Protein AF-A0A183JFY8-F1 (afdb_monomer_lite)

Structure (mmCIF, N/CA/C/O backbone):
data_AF-A0A183JFY8-F1
#
_entry.id   AF-A0A183JFY8-F1
#
loop_
_atom_site.group_PDB
_atom_site.id
_atom_site.type_symbol
_atom_site.label_atom_id
_atom_site.label_alt_id
_atom_site.label_comp_id
_atom_site.label_asym_id
_atom_site.label_entity_id
_atom_site.label_seq_id
_atom_site.pdbx_PDB_ins_code
_atom_site.Cartn_x
_atom_site.Cartn_y
_atom_site.Cartn_z
_atom_site.occupancy
_atom_site.B_iso_or_equiv
_atom_site.auth_seq_id
_atom_site.auth_comp_id
_atom_site.auth_asym_id
_atom_site.auth_atom_id
_atom_site.pdbx_PDB_model_num
ATOM 1 N N . MET A 1 1 ? -8.806 -19.732 4.660 1.00 35.78 1 MET A N 1
ATOM 2 C CA . MET A 1 1 ? -8.902 -21.008 3.930 1.00 35.78 1 MET A CA 1
ATOM 3 C C . MET A 1 1 ? -7.492 -21.579 3.907 1.00 35.78 1 MET A C 1
ATOM 5 O O . MET A 1 1 ? -6.598 -20.877 3.457 1.00 35.78 1 MET A O 1
ATOM 9 N N . LEU A 1 2 ? -7.257 -22.736 4.533 1.00 32.59 2 LEU A N 1
ATOM 10 C CA . LEU A 1 2 ? -5.922 -23.342 4.644 1.00 32.59 2 LEU A CA 1
ATOM 11 C C . LEU A 1 2 ? -5.437 -23.750 3.248 1.00 32.59 2 LEU A C 1
ATOM 13 O O . LEU A 1 2 ? -6.095 -24.547 2.581 1.00 32.59 2 LEU A O 1
ATOM 17 N N . LYS A 1 3 ? -4.318 -23.184 2.789 1.00 40.31 3 LYS A N 1
ATOM 18 C CA . LYS A 1 3 ? -3.703 -23.564 1.516 1.00 40.31 3 LYS A CA 1
ATOM 19 C C . LYS A 1 3 ? -2.973 -24.890 1.733 1.00 40.31 3 LYS A C 1
ATOM 21 O O . LYS A 1 3 ? -2.023 -24.955 2.506 1.00 40.31 3 LYS A O 1
ATOM 26 N N . ILE A 1 4 ? -3.463 -25.954 1.106 1.00 43.25 4 ILE A N 1
ATOM 27 C CA . ILE A 1 4 ? -2.841 -27.278 1.167 1.00 43.25 4 ILE A CA 1
ATOM 28 C C . ILE A 1 4 ? -1.669 -27.255 0.187 1.00 43.25 4 ILE A C 1
ATOM 30 O O . ILE A 1 4 ? -1.886 -27.137 -1.019 1.00 43.25 4 ILE A O 1
ATOM 34 N N . VAL A 1 5 ? -0.441 -27.334 0.695 1.00 48.41 5 VAL A N 1
ATOM 35 C CA . VAL A 1 5 ? 0.750 -27.509 -0.140 1.00 48.41 5 VAL A CA 1
ATOM 36 C C . VAL A 1 5 ? 1.090 -28.993 -0.116 1.00 48.41 5 VAL A C 1
ATOM 38 O O . VAL A 1 5 ? 1.305 -29.581 0.941 1.00 48.41 5 VAL A O 1
ATOM 41 N N . THR A 1 6 ? 1.052 -29.634 -1.281 1.00 45.72 6 THR A N 1
ATOM 42 C CA . THR A 1 6 ? 1.484 -31.025 -1.434 1.00 45.72 6 THR A CA 1
ATOM 43 C C . THR A 1 6 ? 2.940 -31.038 -1.865 1.00 45.72 6 THR A C 1
ATOM 45 O O . THR A 1 6 ? 3.227 -30.787 -3.036 1.00 45.72 6 THR A O 1
ATOM 48 N N . THR A 1 7 ? 3.834 -31.342 -0.930 1.00 50.88 7 THR A N 1
ATOM 49 C CA . THR A 1 7 ? 5.261 -31.539 -1.201 1.00 50.88 7 THR A CA 1
ATOM 50 C C . THR A 1 7 ? 5.539 -33.043 -1.282 1.00 50.88 7 THR A C 1
ATOM 52 O O . THR A 1 7 ? 5.002 -33.829 -0.494 1.00 50.88 7 THR A O 1
ATOM 55 N N . TYR A 1 8 ? 6.331 -33.461 -2.270 1.00 53.50 8 TYR A N 1
ATOM 56 C CA . TYR A 1 8 ? 6.763 -34.850 -2.432 1.00 53.50 8 TYR A CA 1
ATOM 57 C C . TYR A 1 8 ? 8.226 -34.955 -2.014 1.00 53.50 8 TYR A C 1
ATOM 59 O O . TYR A 1 8 ? 9.095 -34.423 -2.700 1.00 53.50 8 TYR A O 1
ATOM 67 N N . GLU A 1 9 ? 8.495 -35.643 -0.907 1.00 54.59 9 GLU A N 1
ATOM 68 C CA . GLU A 1 9 ? 9.865 -35.928 -0.472 1.00 54.59 9 GLU A CA 1
ATOM 69 C C . GLU A 1 9 ? 10.283 -37.339 -0.919 1.00 54.59 9 GLU A C 1
ATOM 71 O O . GLU A 1 9 ? 9.489 -38.285 -0.787 1.00 54.59 9 GLU A O 1
ATOM 76 N N . PRO A 1 10 ? 11.503 -37.509 -1.466 1.00 50.75 10 PRO A N 1
ATOM 77 C CA . PRO A 1 10 ? 12.037 -38.825 -1.784 1.00 50.75 10 PRO A CA 1
ATOM 78 C C . PRO A 1 10 ? 12.464 -39.535 -0.493 1.00 50.75 10 PRO A C 1
ATOM 80 O O . PRO A 1 10 ? 13.312 -39.039 0.245 1.00 50.75 10 PRO A O 1
ATOM 83 N N . VAL A 1 11 ? 11.897 -40.711 -0.220 1.00 57.34 11 VAL A N 1
ATOM 84 C CA . VAL A 1 11 ? 12.378 -41.585 0.858 1.00 57.34 11 VAL A CA 1
ATOM 85 C C . VAL A 1 11 ? 13.379 -42.564 0.254 1.00 57.34 11 VAL A C 1
ATOM 87 O O . VAL A 1 11 ? 13.007 -43.400 -0.572 1.00 57.34 11 VAL A O 1
ATOM 90 N N . GLU A 1 12 ? 14.649 -42.465 0.652 1.00 51.34 12 GLU A N 1
ATOM 91 C CA . GLU A 1 12 ? 15.654 -43.472 0.307 1.00 51.34 12 GLU A CA 1
ATOM 92 C C . GLU A 1 12 ? 15.326 -44.785 1.027 1.00 51.34 12 GLU A C 1
ATOM 94 O O . GLU A 1 12 ? 15.362 -44.885 2.253 1.00 51.34 12 GLU A O 1
ATOM 99 N N . SER A 1 13 ? 14.970 -45.813 0.259 1.00 53.22 13 SER A N 1
ATOM 100 C CA . SER A 1 13 ? 14.828 -47.173 0.772 1.00 53.22 13 SER A CA 1
ATOM 101 C C . SER A 1 13 ? 16.207 -47.813 0.945 1.00 53.22 13 SER A C 1
ATOM 103 O O . SER A 1 13 ? 17.003 -47.813 0.003 1.00 53.22 13 SER A O 1
ATOM 105 N N . LEU A 1 14 ? 16.460 -48.409 2.114 1.00 50.53 14 LEU A N 1
ATOM 106 C CA . LEU A 1 14 ? 17.652 -49.222 2.380 1.00 50.53 14 LEU A CA 1
ATOM 107 C C . LEU A 1 14 ? 17.809 -50.339 1.323 1.00 50.53 14 LEU A C 1
ATOM 109 O O . LEU A 1 14 ? 16.803 -50.912 0.891 1.00 50.53 14 LEU A O 1
ATOM 113 N N . PRO A 1 15 ? 19.046 -50.670 0.905 1.00 49.59 15 PRO A N 1
ATOM 114 C CA . PRO A 1 15 ? 19.294 -51.665 -0.132 1.00 49.59 15 PRO A CA 1
ATOM 115 C C . PRO A 1 15 ? 18.812 -53.056 0.304 1.00 49.59 15 PRO A C 1
ATOM 117 O O . PRO A 1 15 ? 19.096 -53.517 1.409 1.00 49.59 15 PRO A O 1
ATOM 120 N N . ASN A 1 16 ? 18.081 -53.731 -0.584 1.00 51.91 16 ASN A N 1
ATOM 121 C CA . ASN A 1 16 ? 17.603 -55.093 -0.369 1.00 51.91 16 ASN A CA 1
ATOM 122 C C . ASN A 1 16 ? 18.793 -56.078 -0.395 1.00 51.91 16 ASN A C 1
ATOM 124 O O . ASN A 1 16 ? 19.681 -55.942 -1.235 1.00 51.91 16 ASN A O 1
ATOM 128 N N . SER A 1 17 ? 18.807 -57.086 0.485 1.00 55.22 17 SER A N 1
ATOM 129 C CA . SER A 1 17 ? 19.944 -58.005 0.737 1.00 55.22 17 SER A CA 1
ATOM 130 C C . SER A 1 17 ? 20.345 -58.921 -0.442 1.00 55.22 17 SER A C 1
ATOM 132 O O . SER A 1 17 ? 21.192 -59.796 -0.278 1.00 55.22 17 SER A O 1
ATOM 134 N N . ASN A 1 18 ? 19.785 -58.723 -1.637 1.00 55.75 18 ASN A N 1
ATOM 135 C CA . ASN A 1 18 ? 20.024 -59.540 -2.825 1.00 55.75 18 ASN A CA 1
ATOM 136 C C . ASN A 1 18 ? 20.479 -58.675 -4.009 1.00 55.75 18 ASN A C 1
ATOM 138 O O . ASN A 1 18 ? 19.716 -58.530 -4.955 1.00 55.75 18 ASN A O 1
ATOM 142 N N . GLY A 1 19 ? 21.683 -58.091 -3.945 1.00 52.94 19 GLY A N 1
ATOM 143 C CA . GLY A 1 19 ? 22.561 -57.736 -5.084 1.00 52.94 19 GLY A CA 1
ATOM 144 C C . GLY A 1 19 ? 22.035 -56.937 -6.296 1.00 52.94 19 GLY A C 1
ATOM 145 O O . GLY A 1 19 ? 22.829 -56.633 -7.178 1.00 52.94 19 GLY A O 1
ATOM 146 N N . ASN A 1 20 ? 20.755 -56.574 -6.367 1.00 51.41 20 ASN A N 1
ATOM 147 C CA . ASN A 1 20 ? 20.130 -55.844 -7.463 1.00 51.41 20 ASN A CA 1
ATOM 148 C C . ASN A 1 20 ? 19.813 -54.426 -6.989 1.00 51.41 20 ASN A C 1
ATOM 150 O O . ASN A 1 20 ? 18.889 -54.188 -6.210 1.00 51.41 20 ASN A O 1
ATOM 154 N N . SER A 1 21 ? 20.599 -53.475 -7.479 1.00 51.31 21 SER A N 1
ATOM 155 C CA . SER A 1 21 ? 20.509 -52.041 -7.214 1.00 51.31 21 SER A CA 1
ATOM 156 C C . SER A 1 21 ? 19.394 -51.376 -8.032 1.00 51.31 21 SER A C 1
ATOM 158 O O . SER A 1 21 ? 19.624 -50.462 -8.818 1.00 51.31 21 SER A O 1
ATOM 160 N N . SER A 1 22 ? 18.152 -51.826 -7.846 1.00 50.84 22 SER A N 1
ATOM 161 C CA . SER A 1 22 ? 16.962 -51.126 -8.344 1.00 50.84 22 SER A CA 1
ATOM 162 C C . SER A 1 22 ? 16.429 -50.203 -7.245 1.00 50.84 22 SER A C 1
ATOM 164 O O . SER A 1 22 ? 15.512 -50.564 -6.508 1.00 50.84 22 SER A O 1
ATOM 166 N N . SER A 1 23 ? 17.034 -49.023 -7.087 1.00 51.00 23 SER A N 1
ATOM 167 C CA . SER A 1 23 ? 16.577 -47.992 -6.147 1.00 51.00 23 SER A CA 1
ATOM 168 C C . SER A 1 23 ? 15.210 -47.452 -6.582 1.00 51.00 23 SER A C 1
ATOM 170 O O . SER A 1 23 ? 15.095 -46.528 -7.385 1.00 51.00 23 SER A O 1
ATOM 172 N N . THR A 1 24 ? 14.138 -48.054 -6.068 1.00 51.44 24 THR A N 1
ATOM 173 C CA . THR A 1 24 ? 12.777 -47.571 -6.317 1.00 51.44 24 THR A CA 1
ATOM 174 C C . THR A 1 24 ? 12.536 -46.358 -5.423 1.00 51.44 24 THR A C 1
ATOM 176 O O . THR A 1 24 ? 12.226 -46.502 -4.242 1.00 51.44 24 THR A O 1
ATOM 179 N N . ILE A 1 25 ? 12.720 -45.154 -5.975 1.00 58.19 25 ILE A N 1
ATOM 180 C CA . ILE A 1 25 ? 12.448 -43.895 -5.271 1.00 58.19 25 ILE A CA 1
ATOM 181 C C . ILE A 1 25 ? 10.954 -43.860 -4.939 1.00 58.19 25 ILE A C 1
ATOM 183 O O . ILE A 1 25 ? 10.108 -43.687 -5.816 1.00 58.19 25 ILE A O 1
ATOM 187 N N . THR A 1 26 ? 10.621 -44.059 -3.665 1.00 54.72 26 THR A N 1
ATOM 188 C CA . THR A 1 26 ? 9.239 -43.994 -3.189 1.00 54.72 26 THR A CA 1
ATOM 189 C C . THR A 1 26 ? 8.974 -42.575 -2.700 1.00 54.72 26 THR A C 1
ATOM 191 O O . THR A 1 26 ? 9.537 -42.137 -1.697 1.00 54.72 26 THR A O 1
ATOM 194 N N . TYR A 1 27 ? 8.133 -41.834 -3.421 1.00 58.19 27 TYR A N 1
ATOM 195 C CA . TYR A 1 27 ? 7.728 -40.485 -3.029 1.00 58.19 27 TYR A CA 1
ATOM 196 C C . TYR A 1 27 ? 6.650 -40.560 -1.948 1.00 58.19 27 TYR A C 1
ATOM 198 O O . TYR A 1 27 ? 5.563 -41.096 -2.178 1.00 58.19 27 TYR A O 1
ATOM 206 N N . LYS A 1 28 ? 6.923 -40.003 -0.765 1.00 58.16 28 LYS A N 1
ATOM 207 C CA . LYS A 1 28 ? 5.920 -39.888 0.298 1.00 58.16 28 LYS A CA 1
ATOM 208 C C . LYS A 1 28 ? 5.199 -38.550 0.155 1.00 58.16 28 LYS A C 1
ATOM 210 O O . LYS A 1 28 ? 5.825 -37.494 0.150 1.00 58.16 28 LYS A O 1
ATOM 215 N N . ARG A 1 29 ? 3.867 -38.593 0.045 1.00 48.38 29 ARG A N 1
ATOM 216 C CA . ARG A 1 29 ? 3.021 -37.392 0.078 1.00 48.38 29 ARG A CA 1
ATOM 217 C C . ARG A 1 29 ? 2.993 -36.860 1.509 1.00 48.38 29 ARG A C 1
ATOM 219 O O . ARG A 1 29 ? 2.338 -37.455 2.365 1.00 48.38 29 ARG A O 1
ATOM 226 N N . VAL A 1 30 ? 3.676 -35.749 1.758 1.00 61.50 30 VAL A N 1
ATOM 227 C CA . VAL A 1 30 ? 3.575 -35.020 3.025 1.00 61.50 30 VAL A CA 1
ATOM 228 C C . VAL A 1 30 ? 2.575 -33.886 2.822 1.00 61.50 30 VAL A C 1
ATOM 230 O O . VAL A 1 30 ? 2.699 -33.074 1.905 1.00 61.50 30 VAL A O 1
ATOM 233 N N . ILE A 1 31 ? 1.513 -33.888 3.629 1.00 53.56 31 ILE A N 1
ATOM 234 C CA . ILE A 1 31 ? 0.528 -32.807 3.654 1.00 53.56 31 ILE A CA 1
ATOM 235 C C . ILE A 1 31 ? 1.028 -31.811 4.693 1.00 53.56 31 ILE A C 1
ATOM 237 O O . ILE A 1 31 ? 0.786 -31.986 5.885 1.00 53.56 31 ILE A O 1
ATOM 241 N N . GLU A 1 32 ? 1.755 -30.790 4.249 1.00 52.34 32 GLU A N 1
ATOM 242 C CA . GLU A 1 32 ? 2.103 -29.670 5.115 1.00 52.34 32 GLU A CA 1
ATOM 243 C C . GLU A 1 32 ? 0.957 -28.659 5.133 1.00 52.34 32 GLU A C 1
ATOM 245 O O . GLU A 1 32 ? 0.497 -28.148 4.105 1.00 52.34 32 GLU A O 1
ATOM 250 N N . HIS A 1 33 ? 0.487 -28.359 6.339 1.00 49.44 33 HIS A N 1
ATOM 251 C CA . HIS A 1 33 ? -0.390 -27.227 6.572 1.00 49.44 33 HIS A CA 1
ATOM 252 C C . HIS A 1 33 ? 0.485 -25.991 6.736 1.00 49.44 33 HIS A C 1
ATOM 254 O O . HIS A 1 33 ? 0.984 -25.715 7.824 1.00 49.44 33 HIS A O 1
ATOM 260 N N . ALA A 1 34 ? 0.664 -25.233 5.653 1.00 51.66 34 ALA A N 1
ATOM 261 C CA . ALA A 1 34 ? 1.233 -23.900 5.764 1.00 51.66 34 ALA A CA 1
ATOM 262 C C . ALA A 1 34 ? 0.308 -23.077 6.675 1.00 51.66 34 ALA A C 1
ATOM 264 O O . ALA A 1 34 ? -0.832 -22.774 6.307 1.00 51.66 34 ALA A O 1
ATOM 265 N N . ALA A 1 35 ? 0.779 -22.757 7.882 1.00 55.53 35 ALA A N 1
ATOM 266 C CA . ALA A 1 35 ? 0.088 -21.906 8.842 1.00 55.53 35 ALA A CA 1
ATOM 267 C C . ALA A 1 35 ? 0.085 -20.457 8.328 1.00 55.53 35 ALA A C 1
ATOM 269 O O . ALA A 1 35 ? 0.796 -19.591 8.824 1.00 55.53 35 ALA A O 1
ATOM 270 N N . GLN A 1 36 ? -0.675 -20.200 7.264 1.00 56.69 36 GLN A N 1
ATOM 271 C CA . GLN A 1 36 ? -0.878 -18.858 6.741 1.00 56.69 36 GLN A CA 1
ATOM 272 C C . GLN A 1 36 ? -1.978 -18.156 7.531 1.00 56.69 36 GLN A C 1
ATOM 274 O O . GLN A 1 36 ? -3.081 -18.683 7.708 1.00 56.69 36 GLN A O 1
ATOM 279 N N . THR A 1 37 ? -1.687 -16.932 7.965 1.00 64.81 37 THR A N 1
ATOM 280 C CA . THR A 1 37 ? -2.652 -16.064 8.638 1.00 64.81 37 THR A CA 1
ATOM 281 C C . THR A 1 37 ? -3.772 -15.689 7.668 1.00 64.81 37 THR A C 1
ATOM 283 O O . THR A 1 37 ? -3.570 -14.957 6.702 1.00 64.81 37 THR A O 1
ATOM 286 N N . ASN A 1 38 ? -4.981 -16.196 7.916 1.00 73.06 38 ASN A N 1
ATOM 287 C CA . ASN A 1 38 ? -6.159 -15.882 7.109 1.00 73.06 38 ASN A CA 1
ATOM 288 C C . ASN A 1 38 ? -6.757 -14.527 7.521 1.00 73.06 38 ASN A C 1
ATOM 290 O O . ASN A 1 38 ? -7.692 -14.481 8.321 1.00 73.06 38 ASN A O 1
ATOM 294 N N . ILE A 1 39 ? -6.230 -13.440 6.956 1.00 72.31 39 ILE A N 1
ATOM 295 C CA . ILE A 1 39 ? -6.630 -12.061 7.282 1.00 72.31 39 ILE A CA 1
ATOM 296 C C . ILE A 1 39 ? -8.113 -11.812 6.975 1.00 72.31 39 ILE A C 1
ATOM 298 O O . ILE A 1 39 ? -8.825 -11.274 7.817 1.00 72.31 39 ILE A O 1
ATOM 302 N N . LEU A 1 40 ? -8.620 -12.271 5.823 1.00 74.62 40 LEU A N 1
ATOM 303 C CA . LEU A 1 40 ? -10.033 -12.097 5.459 1.00 74.62 40 LEU A CA 1
ATOM 304 C C . LEU A 1 40 ? -10.967 -12.868 6.406 1.00 74.62 40 LEU A C 1
ATOM 306 O O . LEU A 1 40 ? -12.026 -12.376 6.794 1.00 74.62 40 LEU A O 1
ATOM 310 N N . GLY A 1 41 ? -10.558 -14.071 6.820 1.00 79.12 41 GLY A N 1
ATOM 311 C CA . GLY A 1 41 ? -11.273 -14.841 7.839 1.00 79.12 41 GLY A CA 1
ATOM 312 C C . GLY A 1 41 ? -11.304 -14.128 9.188 1.00 79.12 41 GLY A C 1
ATOM 313 O O . GLY A 1 41 ? -12.358 -14.042 9.801 1.00 79.12 41 GLY A O 1
ATOM 314 N N . LEU A 1 42 ? -10.169 -13.577 9.620 1.00 82.38 42 LEU A N 1
ATOM 315 C CA . LEU A 1 42 ? -10.075 -12.813 10.863 1.00 82.38 42 LEU A CA 1
ATOM 316 C C . LEU A 1 42 ? -10.941 -11.545 10.819 1.00 82.38 42 LEU A C 1
ATOM 318 O O . LEU A 1 42 ? -11.626 -11.227 11.786 1.00 82.38 42 LEU A O 1
ATOM 322 N N . PHE A 1 43 ? -10.949 -10.848 9.683 1.00 81.38 43 PHE A N 1
ATOM 323 C CA . PHE A 1 43 ? -11.778 -9.666 9.471 1.00 81.38 43 PHE A CA 1
ATOM 324 C C . PHE A 1 43 ? -13.271 -10.005 9.518 1.00 81.38 43 PHE A C 1
ATOM 326 O O . PHE A 1 43 ? -14.026 -9.381 10.256 1.00 81.38 43 PHE A O 1
ATOM 333 N N . THR A 1 44 ? -13.703 -11.019 8.763 1.00 82.56 44 THR A N 1
ATOM 334 C CA . THR A 1 44 ? -15.120 -11.414 8.706 1.00 82.56 44 THR A CA 1
ATOM 335 C C . THR A 1 44 ? -15.639 -11.886 10.061 1.00 82.56 44 THR A C 1
ATOM 337 O O . THR A 1 44 ? -16.731 -11.486 10.462 1.00 82.56 44 THR A O 1
ATOM 340 N N . THR A 1 45 ? -14.861 -12.671 10.812 1.00 87.25 45 THR A N 1
ATOM 341 C CA . THR A 1 45 ? -15.254 -13.084 12.166 1.00 87.25 45 THR A CA 1
ATOM 342 C C . THR A 1 45 ? -15.266 -11.908 13.139 1.00 87.25 45 THR A C 1
ATOM 344 O O . THR A 1 45 ? -16.224 -11.773 13.898 1.00 87.25 45 THR A O 1
ATOM 347 N N . SER A 1 46 ? -14.268 -11.020 13.084 1.00 87.00 46 SER A N 1
ATOM 348 C CA . SER A 1 46 ? -14.223 -9.800 13.899 1.00 87.00 46 SER A CA 1
ATOM 349 C C . SER A 1 46 ? -15.427 -8.889 13.634 1.00 87.00 46 SER A C 1
ATOM 351 O O . SER A 1 46 ? -16.052 -8.417 14.582 1.00 87.00 46 SER A O 1
ATOM 353 N N . LEU A 1 47 ? -15.824 -8.721 12.370 1.00 87.19 47 LEU A N 1
ATOM 354 C CA . LEU A 1 47 ? -16.966 -7.899 11.973 1.00 87.19 47 LEU A CA 1
ATOM 355 C C . LEU A 1 47 ? -18.299 -8.486 12.457 1.00 87.19 47 LEU A C 1
ATOM 357 O O . LEU A 1 47 ? -19.140 -7.754 12.977 1.00 87.19 47 LEU A O 1
ATOM 361 N N . VAL A 1 48 ? -18.484 -9.806 12.354 1.00 90.12 48 VAL A N 1
ATOM 362 C CA . VAL A 1 48 ? -19.678 -10.486 12.889 1.00 90.12 48 VAL A CA 1
ATOM 363 C C . VAL A 1 48 ? -19.750 -10.342 14.409 1.00 90.12 48 VAL A C 1
ATOM 365 O O . VAL A 1 48 ? -20.807 -9.998 14.940 1.00 90.12 48 VAL A O 1
ATOM 368 N N . ILE A 1 49 ? -18.635 -10.554 15.115 1.00 89.50 49 ILE A N 1
ATOM 369 C CA . ILE A 1 49 ? -18.566 -10.381 16.573 1.00 89.50 49 ILE A CA 1
ATOM 370 C C . ILE A 1 49 ? -18.879 -8.928 16.951 1.00 89.50 49 ILE A C 1
ATOM 372 O O . ILE A 1 49 ? -19.690 -8.701 17.848 1.00 89.50 49 ILE A O 1
ATOM 376 N N . GLY A 1 50 ? -18.297 -7.956 16.244 1.00 87.19 50 GLY A N 1
ATOM 377 C CA . GLY A 1 50 ? -18.532 -6.529 16.457 1.00 87.19 50 GLY A CA 1
ATOM 378 C C . GLY A 1 50 ? -19.995 -6.127 16.257 1.00 87.19 50 GLY A C 1
ATOM 379 O O . GLY A 1 50 ? -20.570 -5.465 17.120 1.00 87.19 50 GLY A O 1
ATOM 380 N N . LEU A 1 51 ? -20.639 -6.592 15.180 1.00 88.25 51 LEU A N 1
ATOM 381 C CA . LEU A 1 51 ? -22.062 -6.341 14.914 1.00 88.25 51 LEU A CA 1
ATOM 382 C C . LEU A 1 51 ? -22.971 -6.949 15.990 1.00 88.25 51 LEU A C 1
ATOM 384 O O . LEU A 1 51 ? -23.882 -6.284 16.487 1.00 88.25 51 LEU A O 1
ATOM 388 N N . VAL A 1 52 ? -22.720 -8.201 16.386 1.00 90.25 52 VAL A N 1
ATOM 389 C CA . VAL A 1 52 ? -23.512 -8.875 17.426 1.00 90.25 52 VAL A CA 1
ATOM 390 C C . VAL A 1 52 ? -23.328 -8.183 18.777 1.00 90.25 52 VAL A C 1
ATOM 392 O O . VAL A 1 52 ? -24.323 -7.895 19.449 1.00 90.25 52 VAL A O 1
ATOM 395 N N . ALA A 1 53 ? -22.088 -7.852 19.150 1.00 88.06 53 ALA A N 1
ATOM 396 C CA . ALA A 1 53 ? -21.778 -7.110 20.369 1.00 88.06 53 ALA A CA 1
ATOM 397 C C . ALA A 1 53 ? -22.449 -5.729 20.382 1.00 88.06 53 ALA A C 1
ATOM 399 O O . ALA A 1 53 ? -23.092 -5.362 21.368 1.00 88.06 53 ALA A O 1
ATOM 400 N N . GLY A 1 54 ? -22.390 -5.010 19.258 1.00 84.88 54 GLY A N 1
ATOM 401 C CA . GLY A 1 54 ? -23.033 -3.712 19.070 1.00 84.88 54 GLY A CA 1
ATOM 402 C C . GLY A 1 54 ? -24.563 -3.760 19.140 1.00 84.88 54 GLY A C 1
ATOM 403 O O . GLY A 1 54 ? -25.174 -2.832 19.665 1.00 84.88 54 GLY A O 1
ATOM 404 N N . SER A 1 55 ? -25.195 -4.850 18.691 1.00 86.56 55 SER A N 1
ATOM 405 C CA . SER A 1 55 ? -26.659 -5.007 18.750 1.00 86.56 55 SER A CA 1
ATOM 406 C C . SER A 1 55 ? -27.203 -5.207 20.171 1.00 86.56 55 SER A C 1
ATOM 408 O O . SER A 1 55 ? -28.357 -4.888 20.449 1.00 86.56 55 SER A O 1
ATOM 410 N N . ARG A 1 56 ? -26.381 -5.729 21.094 1.00 89.06 56 ARG A N 1
ATOM 411 C CA . ARG A 1 56 ? -26.755 -6.006 22.493 1.00 89.06 56 ARG A CA 1
ATOM 412 C C . ARG A 1 56 ? -25.812 -5.306 23.474 1.00 89.06 56 ARG A C 1
ATOM 414 O O . ARG A 1 56 ? -25.349 -5.922 24.438 1.00 89.06 56 ARG A O 1
ATOM 421 N N . ARG A 1 57 ? -25.566 -4.009 23.246 1.00 82.19 57 ARG A N 1
ATOM 422 C CA . ARG A 1 57 ? -24.646 -3.172 24.043 1.00 82.19 57 ARG A CA 1
ATOM 423 C C . ARG A 1 57 ? -24.862 -3.285 25.552 1.00 82.19 57 ARG A C 1
ATOM 425 O O . ARG A 1 57 ? -23.885 -3.381 26.279 1.00 82.19 57 ARG A O 1
ATOM 432 N N . GLU A 1 58 ? -26.104 -3.340 26.034 1.00 84.88 58 GLU A N 1
ATOM 433 C CA . GLU A 1 58 ? -26.387 -3.413 27.479 1.00 84.88 58 GLU A CA 1
ATOM 434 C C . GLU A 1 58 ? -25.849 -4.688 28.143 1.00 84.88 58 GLU A C 1
ATOM 436 O O . GLU A 1 58 ? -25.336 -4.633 29.257 1.00 84.88 58 GLU A O 1
ATOM 441 N N . LYS A 1 59 ? -25.921 -5.835 27.453 1.00 87.00 59 LYS A N 1
ATOM 442 C CA . LYS A 1 59 ? -25.453 -7.128 27.983 1.00 87.00 59 LYS A CA 1
ATOM 443 C C . LYS A 1 59 ? -23.983 -7.400 27.670 1.00 87.00 59 LYS A C 1
ATOM 445 O O . LYS A 1 59 ? -23.323 -8.105 28.423 1.00 87.00 59 LYS A O 1
ATOM 450 N N . LEU A 1 60 ? -23.481 -6.865 26.558 1.00 89.62 60 LEU A N 1
ATOM 451 C CA . LEU A 1 60 ? -22.133 -7.134 26.042 1.00 89.62 60 LEU A CA 1
ATOM 452 C C . LEU A 1 60 ? -21.155 -5.971 26.262 1.00 89.62 60 LEU A C 1
ATOM 454 O O . LEU A 1 60 ? -20.026 -6.022 25.785 1.00 89.62 60 LEU A O 1
ATOM 458 N N . ARG A 1 61 ? -21.540 -4.959 27.049 1.00 89.38 61 ARG A N 1
ATOM 459 C CA . ARG A 1 61 ? -20.677 -3.840 27.449 1.00 89.38 61 ARG A CA 1
ATOM 460 C C . ARG A 1 61 ? -19.284 -4.248 27.957 1.00 89.38 61 ARG A C 1
ATOM 462 O O . ARG A 1 61 ? -18.330 -3.624 27.504 1.00 89.38 61 ARG A O 1
ATOM 469 N N . PRO A 1 62 ? -19.112 -5.265 28.831 1.00 90.75 62 PRO A N 1
ATOM 470 C CA . PRO A 1 62 ? -17.771 -5.645 29.285 1.00 90.75 62 PRO A CA 1
ATOM 471 C C . PRO A 1 62 ? -16.891 -6.193 28.153 1.00 90.75 62 PRO A C 1
ATOM 473 O O . PRO A 1 62 ? -15.688 -5.956 28.151 1.00 90.75 62 PRO A O 1
ATOM 476 N N . LEU A 1 63 ? -17.481 -6.881 27.168 1.00 91.00 63 LEU A N 1
ATOM 477 C CA . LEU A 1 63 ? -16.751 -7.383 26.003 1.00 91.00 63 LEU A CA 1
ATOM 478 C C . LEU A 1 63 ? -16.285 -6.229 25.104 1.00 91.00 63 LEU A C 1
ATOM 480 O O . LEU A 1 63 ? -15.147 -6.230 24.647 1.00 91.00 63 LEU A O 1
ATOM 484 N N . ILE A 1 64 ? -17.151 -5.237 24.880 1.00 87.94 64 ILE A N 1
ATOM 485 C CA . ILE A 1 64 ? -16.817 -4.040 24.094 1.00 87.94 64 ILE A CA 1
ATOM 486 C C . ILE A 1 64 ? -15.691 -3.256 24.778 1.00 87.94 64 ILE A C 1
ATOM 488 O O . ILE A 1 64 ? -14.689 -2.960 24.135 1.00 87.94 64 ILE A O 1
ATOM 492 N N . ALA A 1 65 ? -15.807 -3.016 26.088 1.00 89.25 65 ALA A N 1
ATOM 493 C CA . ALA A 1 65 ? -14.788 -2.309 26.864 1.00 89.25 65 ALA A CA 1
ATOM 494 C C . ALA A 1 65 ? -13.422 -3.018 26.819 1.00 89.25 65 ALA A C 1
ATOM 496 O O . ALA A 1 65 ? -12.385 -2.370 26.719 1.00 89.25 65 ALA A O 1
ATOM 497 N N . LEU A 1 66 ? -13.408 -4.355 26.834 1.00 92.56 66 LEU A N 1
ATOM 498 C CA . LEU A 1 66 ? -12.177 -5.129 26.677 1.00 92.56 66 LEU A CA 1
ATOM 499 C C . LEU A 1 66 ? -11.517 -4.861 25.317 1.00 92.56 66 LEU A C 1
ATOM 501 O O . LEU A 1 66 ? -10.312 -4.620 25.263 1.00 92.56 66 LEU A O 1
ATOM 505 N N . PHE A 1 67 ? -12.283 -4.883 24.222 1.00 89.25 67 PHE A N 1
ATOM 506 C CA . PHE A 1 67 ? -11.741 -4.603 22.888 1.00 89.25 67 PHE A CA 1
ATOM 507 C C . PHE A 1 67 ? -11.279 -3.149 22.726 1.00 89.25 67 PHE A C 1
ATOM 509 O O . PHE A 1 67 ? -10.261 -2.916 22.074 1.00 89.25 67 PHE A O 1
ATOM 516 N N . GLU A 1 68 ? -11.961 -2.189 23.353 1.00 86.25 68 GLU A N 1
ATOM 517 C CA . GLU A 1 68 ? -11.514 -0.791 23.421 1.00 86.25 68 GLU A CA 1
ATOM 518 C C . GLU A 1 68 ? -10.157 -0.682 24.132 1.00 86.25 68 GLU A C 1
ATOM 520 O O . GLU A 1 68 ? -9.227 -0.091 23.584 1.00 86.25 68 GLU A O 1
ATOM 525 N N . CYS A 1 69 ? -9.987 -1.341 25.285 1.00 89.00 69 CYS A N 1
ATOM 526 C CA . CYS A 1 69 ? -8.699 -1.383 25.982 1.00 89.00 69 CYS A CA 1
ATOM 527 C C . C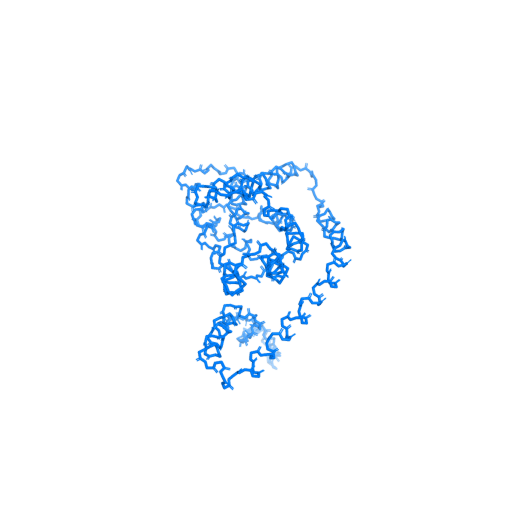YS A 1 69 ? -7.591 -2.016 25.129 1.00 89.00 69 CYS A C 1
ATOM 529 O O . CYS A 1 69 ? -6.472 -1.509 25.107 1.00 89.00 69 CYS A O 1
ATOM 531 N N . ILE A 1 70 ? -7.880 -3.105 24.408 1.00 87.81 70 ILE A N 1
ATOM 532 C CA . ILE A 1 70 ? -6.898 -3.716 23.499 1.00 87.81 70 ILE A CA 1
ATOM 533 C C . ILE A 1 70 ? -6.515 -2.737 22.383 1.00 87.81 70 ILE A C 1
ATOM 535 O O . ILE A 1 70 ? -5.331 -2.612 22.078 1.00 87.81 70 ILE A O 1
ATOM 539 N N . SER A 1 71 ? -7.483 -2.034 21.785 1.00 80.19 71 SER A N 1
ATOM 540 C CA . SER A 1 71 ? -7.198 -1.027 20.755 1.00 80.19 71 SER A CA 1
ATOM 541 C C . SER A 1 71 ? -6.285 0.078 21.286 1.00 80.19 71 SER A C 1
ATOM 543 O O . SER A 1 71 ? -5.382 0.501 20.567 1.00 80.19 71 SER A O 1
ATOM 545 N N . GLU A 1 72 ? -6.497 0.525 22.523 1.00 83.19 72 GLU A N 1
ATOM 546 C CA . GLU A 1 72 ? -5.667 1.549 23.163 1.00 83.19 72 GLU A CA 1
ATOM 547 C C . GLU A 1 72 ? -4.230 1.055 23.381 1.00 83.19 72 GLU A C 1
ATOM 549 O O . GLU A 1 72 ? -3.261 1.734 23.045 1.00 83.19 72 GLU A O 1
ATOM 554 N N . VAL A 1 73 ? -4.073 -0.184 23.853 1.00 86.44 73 VAL A N 1
ATOM 555 C CA . VAL A 1 73 ? -2.752 -0.810 24.004 1.00 86.44 73 VAL A CA 1
ATOM 556 C C . VAL A 1 73 ? -2.030 -0.907 22.656 1.00 86.44 73 VAL A C 1
ATOM 558 O O . VAL A 1 73 ? -0.837 -0.617 22.581 1.00 86.44 73 VAL A O 1
ATOM 561 N N . MET A 1 74 ? -2.735 -1.268 21.579 1.00 80.25 74 MET A N 1
ATOM 562 C CA . MET A 1 74 ? -2.144 -1.334 20.235 1.00 80.25 74 MET A CA 1
ATOM 563 C C . MET A 1 74 ? -1.686 0.039 19.734 1.00 80.25 74 MET A C 1
ATOM 565 O O . MET A 1 74 ? -0.603 0.138 19.159 1.00 80.25 74 MET A O 1
ATOM 569 N N . THR A 1 75 ? -2.461 1.094 19.999 1.00 75.38 75 THR A N 1
ATOM 570 C CA . THR A 1 75 ? -2.067 2.487 19.736 1.00 75.38 75 THR A CA 1
ATOM 571 C C . THR A 1 75 ? -0.730 2.818 20.407 1.00 75.38 75 THR A C 1
ATOM 573 O O . THR A 1 75 ? 0.201 3.242 19.723 1.00 75.38 75 THR A O 1
ATOM 576 N N . ILE A 1 76 ? -0.591 2.533 21.705 1.00 83.81 76 ILE A N 1
ATOM 577 C CA . ILE A 1 76 ? 0.632 2.826 22.474 1.00 83.81 76 ILE A CA 1
ATOM 578 C C . ILE A 1 76 ? 1.840 2.040 21.942 1.00 83.81 76 ILE A C 1
ATOM 580 O O . ILE A 1 76 ? 2.940 2.579 21.810 1.00 83.81 76 ILE A O 1
ATOM 584 N N . ILE A 1 77 ? 1.655 0.757 21.610 1.00 82.56 77 ILE A N 1
ATOM 585 C CA . ILE A 1 77 ? 2.724 -0.070 21.025 1.00 82.56 77 ILE A CA 1
ATOM 586 C C . ILE A 1 77 ? 3.236 0.564 19.727 1.00 82.56 77 ILE A C 1
ATOM 588 O O . ILE A 1 77 ? 4.440 0.581 19.467 1.00 82.56 77 ILE A O 1
ATOM 592 N N . ILE A 1 78 ? 2.339 1.112 18.915 1.00 74.25 78 ILE A N 1
ATOM 593 C CA . ILE A 1 78 ? 2.703 1.681 17.621 1.00 74.25 78 ILE A CA 1
ATOM 594 C C . ILE A 1 78 ? 3.405 3.023 17.772 1.00 74.25 78 ILE A C 1
ATOM 596 O O . ILE A 1 78 ? 4.387 3.252 17.070 1.00 74.25 78 ILE A O 1
ATOM 600 N N . GLU A 1 79 ? 3.008 3.856 18.732 1.00 76.25 79 GLU A N 1
ATOM 601 C CA . GLU A 1 79 ? 3.770 5.059 19.090 1.00 76.25 79 GLU A CA 1
ATOM 602 C C . GLU A 1 79 ? 5.226 4.730 19.450 1.00 76.25 79 GLU A C 1
ATOM 604 O O . GLU A 1 79 ? 6.148 5.478 19.115 1.00 76.25 79 GLU A O 1
ATOM 609 N N . PHE A 1 80 ? 5.463 3.583 20.093 1.00 82.00 80 PHE A N 1
ATOM 610 C CA . PHE A 1 80 ? 6.817 3.114 20.368 1.00 82.00 80 PHE A CA 1
ATOM 611 C C . PHE A 1 80 ? 7.552 2.683 19.090 1.00 82.00 80 PHE A C 1
ATOM 613 O O . PHE A 1 80 ? 8.705 3.063 18.890 1.00 82.00 80 PHE A O 1
ATOM 620 N N . ILE A 1 81 ? 6.886 1.951 18.192 1.00 76.44 81 ILE A N 1
ATOM 621 C CA . ILE A 1 81 ? 7.459 1.528 16.901 1.00 76.44 81 ILE A CA 1
ATOM 622 C C . ILE A 1 81 ? 7.828 2.737 16.028 1.00 76.44 81 ILE A C 1
ATOM 624 O O . ILE A 1 81 ? 8.885 2.722 15.396 1.00 76.44 81 ILE A O 1
ATOM 628 N N . ILE A 1 82 ? 7.029 3.813 16.037 1.00 71.75 82 ILE A N 1
ATOM 629 C CA . ILE A 1 82 ? 7.323 5.053 15.292 1.00 71.75 82 ILE A CA 1
ATOM 630 C C . ILE A 1 82 ? 8.683 5.633 15.695 1.00 71.75 82 ILE A C 1
ATOM 632 O O . ILE A 1 82 ? 9.433 6.108 14.844 1.00 71.75 82 ILE A O 1
ATOM 636 N N . LYS A 1 83 ? 9.064 5.535 16.973 1.00 79.12 83 LYS A N 1
ATOM 637 C CA . LYS A 1 83 ? 10.375 6.015 17.440 1.00 79.12 83 LYS A CA 1
ATOM 638 C C . LYS A 1 83 ? 11.541 5.217 16.847 1.00 79.12 83 LYS A C 1
ATOM 640 O O . LYS A 1 83 ? 12.631 5.763 16.701 1.00 79.12 83 LYS A O 1
ATOM 645 N N . LEU A 1 84 ? 11.322 3.950 16.484 1.00 79.44 84 LEU A N 1
ATOM 646 C CA . LEU A 1 84 ? 12.316 3.086 15.832 1.00 79.44 84 LEU A CA 1
ATOM 647 C C . LEU A 1 84 ? 12.293 3.199 14.299 1.00 79.44 84 LEU A C 1
ATOM 649 O O . LEU A 1 84 ? 13.254 2.798 13.636 1.00 79.44 84 LEU A O 1
ATOM 653 N N . LEU A 1 85 ? 11.234 3.779 13.732 1.00 75.94 85 LEU A N 1
ATOM 654 C CA . LEU A 1 85 ? 11.046 3.962 12.297 1.00 75.94 85 LEU A CA 1
ATOM 655 C C . LEU A 1 85 ? 12.243 4.582 11.550 1.00 75.94 85 LEU A C 1
ATOM 657 O O . LEU A 1 85 ? 12.598 4.042 10.500 1.00 75.94 85 LEU A O 1
ATOM 661 N N . PRO A 1 86 ? 12.907 5.657 12.030 1.00 74.56 86 PRO A N 1
ATOM 662 C CA . PRO A 1 86 ? 14.020 6.256 11.288 1.00 74.56 86 PRO A CA 1
ATOM 663 C C . PRO A 1 86 ? 15.197 5.289 11.103 1.00 74.56 86 PRO A C 1
ATOM 665 O O . PRO A 1 86 ? 15.849 5.300 10.061 1.00 74.56 86 PRO A O 1
ATOM 668 N N . ILE A 1 87 ? 15.442 4.406 12.075 1.00 83.31 87 ILE A N 1
ATOM 669 C CA . ILE A 1 87 ? 16.507 3.397 12.001 1.00 83.31 87 ILE A CA 1
ATOM 670 C C . ILE A 1 87 ? 16.138 2.319 10.976 1.00 83.31 87 ILE A C 1
ATOM 672 O O . ILE A 1 87 ? 16.964 1.953 10.137 1.00 83.31 87 ILE A O 1
ATOM 676 N N . ALA A 1 88 ? 14.884 1.856 11.002 1.00 75.56 88 ALA A N 1
ATOM 677 C CA . ALA A 1 88 ? 14.370 0.899 10.025 1.00 75.56 88 ALA A CA 1
ATOM 678 C C . ALA A 1 88 ? 14.491 1.440 8.589 1.00 75.56 88 ALA A C 1
ATOM 680 O O . ALA A 1 88 ? 14.916 0.716 7.691 1.00 75.56 88 ALA A O 1
ATOM 681 N N . MET A 1 89 ? 14.227 2.736 8.389 1.00 72.94 89 MET A N 1
ATOM 682 C CA . MET A 1 89 ? 14.323 3.374 7.075 1.00 72.94 89 MET A CA 1
ATOM 683 C C . MET A 1 89 ? 15.741 3.393 6.514 1.00 72.94 89 MET A C 1
ATOM 685 O O . MET A 1 89 ? 15.946 3.048 5.351 1.00 72.94 89 MET A O 1
ATOM 689 N N . ILE A 1 90 ? 16.729 3.742 7.339 1.00 80.75 90 ILE A N 1
ATOM 690 C CA . ILE A 1 90 ? 18.135 3.748 6.917 1.00 80.75 90 ILE A CA 1
ATOM 691 C C . ILE A 1 90 ? 18.578 2.331 6.533 1.00 80.75 90 ILE A C 1
ATOM 693 O O . ILE A 1 90 ? 19.225 2.146 5.502 1.00 80.75 90 ILE A O 1
ATOM 697 N N . SER A 1 91 ? 18.189 1.323 7.320 1.00 81.81 91 SER A N 1
ATOM 698 C CA . SER A 1 91 ? 18.518 -0.075 7.028 1.00 81.81 91 SER A CA 1
ATOM 699 C C . SER A 1 91 ? 17.865 -0.573 5.737 1.00 81.81 91 SER A C 1
ATOM 701 O O . SER A 1 91 ? 18.521 -1.282 4.974 1.00 81.81 91 SER A O 1
ATOM 703 N N . LEU A 1 92 ? 16.610 -0.196 5.473 1.00 70.44 92 LEU A N 1
ATOM 704 C CA . LEU A 1 92 ? 15.884 -0.598 4.268 1.00 70.44 92 LEU A CA 1
ATOM 705 C C . LEU A 1 92 ? 16.513 0.005 3.003 1.00 70.44 92 LEU A C 1
ATOM 707 O O . LEU A 1 92 ? 16.738 -0.706 2.025 1.00 70.44 92 LEU A O 1
ATOM 711 N N . ILE A 1 93 ? 16.872 1.292 3.043 1.00 69.69 93 ILE A N 1
ATOM 712 C CA . ILE A 1 93 ? 17.550 1.977 1.931 1.00 69.69 93 ILE A CA 1
ATOM 713 C C . ILE A 1 93 ? 18.939 1.369 1.693 1.00 69.69 93 ILE A C 1
ATOM 715 O O . ILE A 1 93 ? 19.309 1.100 0.551 1.00 69.69 93 ILE A O 1
ATOM 719 N N . ALA A 1 94 ? 19.697 1.096 2.760 1.00 76.31 94 ALA A N 1
ATOM 720 C CA . ALA A 1 94 ? 21.003 0.450 2.652 1.00 76.31 94 ALA A CA 1
ATOM 721 C C . ALA A 1 94 ? 20.901 -0.958 2.040 1.00 76.31 94 ALA A C 1
ATOM 723 O O . ALA A 1 94 ? 21.690 -1.298 1.160 1.00 76.31 94 ALA A O 1
ATOM 724 N N . TYR A 1 95 ? 19.905 -1.753 2.449 1.00 71.75 95 TYR A N 1
ATOM 725 C CA . TYR A 1 95 ? 19.633 -3.075 1.876 1.00 71.75 95 TYR A CA 1
ATOM 726 C C . TYR A 1 95 ? 19.287 -2.998 0.382 1.00 71.75 95 TYR A C 1
ATOM 728 O O . TYR A 1 95 ? 19.830 -3.761 -0.418 1.00 71.75 95 TYR A O 1
ATOM 736 N N . ALA A 1 96 ? 18.432 -2.047 -0.006 1.00 63.38 96 ALA A N 1
ATOM 737 C CA . ALA A 1 96 ? 18.056 -1.827 -1.399 1.00 63.38 96 ALA A CA 1
ATOM 738 C C . ALA A 1 96 ? 19.266 -1.492 -2.290 1.00 63.38 96 ALA A C 1
ATOM 740 O O . ALA A 1 96 ? 19.374 -2.006 -3.402 1.00 63.38 96 ALA A O 1
ATOM 741 N N . ILE A 1 97 ? 20.199 -0.672 -1.792 1.00 67.62 97 ILE A N 1
ATOM 742 C CA . ILE A 1 97 ? 21.430 -0.312 -2.510 1.00 67.62 97 ILE A CA 1
ATOM 743 C C . ILE A 1 97 ? 22.403 -1.499 -2.564 1.00 67.62 97 ILE A C 1
ATOM 745 O O . ILE A 1 97 ? 22.944 -1.794 -3.627 1.00 67.62 97 ILE A O 1
ATOM 749 N N . ALA A 1 98 ? 22.603 -2.213 -1.451 1.00 69.56 98 ALA A N 1
ATOM 750 C CA . ALA A 1 98 ? 23.546 -3.332 -1.361 1.00 69.56 98 ALA A CA 1
ATOM 751 C C . ALA A 1 98 ? 23.210 -4.492 -2.313 1.00 69.56 98 ALA A C 1
ATOM 753 O O . ALA A 1 98 ? 24.101 -5.206 -2.761 1.00 69.56 98 ALA A O 1
ATOM 754 N N . ARG A 1 99 ? 21.930 -4.676 -2.651 1.00 63.84 99 ARG A N 1
ATOM 755 C CA . ARG A 1 99 ? 21.474 -5.739 -3.555 1.00 63.84 99 ARG A CA 1
ATOM 756 C C . ARG A 1 99 ? 21.685 -5.417 -5.045 1.00 63.84 99 ARG A C 1
ATOM 758 O O . ARG A 1 99 ? 21.484 -6.288 -5.892 1.00 63.84 99 ARG A O 1
ATOM 765 N N . MET A 1 100 ? 22.103 -4.196 -5.392 1.00 59.88 100 MET A N 1
ATOM 766 C CA . MET A 1 100 ? 22.434 -3.811 -6.769 1.00 59.88 100 MET A CA 1
ATOM 767 C C . MET A 1 100 ? 23.872 -4.224 -7.136 1.00 59.88 100 MET A C 1
ATOM 769 O O . MET A 1 100 ? 24.777 -3.398 -7.161 1.00 59.88 100 MET A O 1
ATOM 773 N N . GLU A 1 101 ? 24.102 -5.503 -7.450 1.00 55.22 101 GLU A N 1
ATOM 774 C CA . GLU A 1 101 ? 25.464 -6.027 -7.696 1.00 55.22 101 GLU A CA 1
ATOM 775 C C . GLU A 1 101 ? 25.950 -6.012 -9.164 1.00 55.22 101 GLU A C 1
ATOM 777 O O . GLU A 1 101 ? 27.131 -6.251 -9.408 1.00 55.22 101 GLU A O 1
ATOM 782 N N . ARG A 1 102 ? 25.112 -5.760 -10.185 1.00 53.25 102 ARG A N 1
ATOM 783 C CA . ARG A 1 102 ? 25.532 -5.935 -11.602 1.00 53.25 102 ARG A CA 1
ATOM 784 C C . ARG A 1 102 ? 25.207 -4.733 -12.489 1.00 53.25 102 ARG A C 1
ATOM 786 O O . ARG A 1 102 ? 24.115 -4.616 -13.035 1.00 53.25 102 ARG A O 1
ATOM 793 N N . ILE A 1 103 ? 26.212 -3.873 -12.656 1.00 54.31 103 ILE A N 1
ATOM 794 C CA . ILE A 1 103 ? 26.121 -2.528 -13.256 1.00 54.31 103 ILE A CA 1
ATOM 795 C C . ILE A 1 103 ? 26.345 -2.507 -14.791 1.00 54.31 103 ILE A C 1
ATOM 797 O O . ILE A 1 103 ? 26.151 -1.475 -15.412 1.00 54.31 103 ILE A O 1
ATOM 801 N N . GLY A 1 104 ? 26.681 -3.625 -15.443 1.00 56.59 104 GLY A N 1
ATOM 802 C CA . GLY A 1 104 ? 27.210 -3.623 -16.822 1.00 56.59 104 GLY A CA 1
ATOM 803 C C . GLY A 1 104 ? 26.324 -2.996 -17.910 1.00 56.59 104 GLY A C 1
ATOM 804 O O . GLY A 1 104 ? 26.654 -1.928 -18.407 1.00 56.59 104 GLY A O 1
ATOM 805 N N . ASP A 1 105 ? 25.207 -3.639 -18.281 1.00 59.66 105 ASP A N 1
ATOM 806 C CA . ASP A 1 105 ? 24.500 -3.271 -19.530 1.00 59.66 105 ASP A CA 1
ATOM 807 C C . ASP A 1 105 ? 22.991 -3.001 -19.370 1.00 59.66 105 ASP A C 1
ATOM 809 O O . ASP A 1 105 ? 22.408 -2.242 -20.139 1.00 59.66 105 ASP A O 1
ATOM 813 N N . ASN A 1 106 ? 22.343 -3.546 -18.331 1.00 64.69 106 ASN A N 1
ATOM 814 C CA . ASN A 1 106 ? 20.897 -3.378 -18.091 1.00 64.69 106 ASN A CA 1
ATOM 815 C C . ASN A 1 106 ? 20.571 -2.429 -16.925 1.00 64.69 106 ASN A C 1
ATOM 817 O O . ASN A 1 106 ? 19.403 -2.233 -16.593 1.00 64.69 106 ASN A O 1
ATOM 821 N N . PHE A 1 107 ? 21.585 -1.826 -16.300 1.00 72.31 107 PHE A N 1
ATOM 822 C CA . PHE A 1 107 ? 21.412 -0.969 -15.124 1.00 72.31 107 PHE A CA 1
ATOM 823 C C . PHE A 1 107 ? 20.616 0.303 -15.440 1.00 72.31 107 PHE A C 1
ATOM 825 O O . PHE A 1 107 ? 19.715 0.678 -14.694 1.00 72.31 107 PHE A O 1
ATOM 832 N N . ILE A 1 108 ? 20.874 0.918 -16.599 1.00 75.62 108 ILE A N 1
ATOM 833 C CA . ILE A 1 108 ? 20.118 2.087 -17.072 1.00 75.62 108 ILE A CA 1
ATOM 834 C C . ILE A 1 108 ? 18.647 1.718 -17.292 1.00 75.62 108 ILE A C 1
ATOM 836 O O . ILE A 1 108 ? 17.759 2.444 -16.853 1.00 75.62 108 ILE A O 1
ATOM 840 N N . ALA A 1 109 ? 18.377 0.567 -17.915 1.00 75.94 109 ALA A N 1
ATOM 841 C CA . ALA A 1 109 ? 17.015 0.082 -18.125 1.00 75.94 109 ALA A CA 1
ATOM 842 C C . ALA A 1 109 ? 16.297 -0.185 -16.789 1.00 75.94 109 ALA A C 1
ATOM 844 O O . ALA A 1 109 ? 15.120 0.138 -16.651 1.00 75.94 109 ALA A O 1
A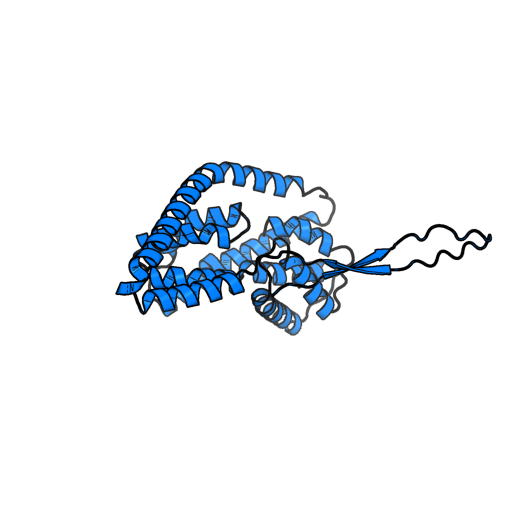TOM 845 N N . LEU A 1 110 ? 17.015 -0.702 -15.788 1.00 77.44 110 LEU A N 1
ATOM 846 C CA . LEU A 1 110 ? 16.488 -0.946 -14.445 1.00 77.44 110 LEU A CA 1
ATOM 847 C C . LEU A 1 110 ? 16.153 0.354 -13.700 1.00 77.44 110 LEU A C 1
ATOM 849 O O . LEU A 1 110 ? 15.081 0.466 -13.112 1.00 77.44 110 LEU A O 1
ATOM 853 N N . ILE A 1 111 ? 17.037 1.354 -13.756 1.00 79.06 111 ILE A N 1
ATOM 854 C CA . ILE A 1 111 ? 16.772 2.676 -13.173 1.00 79.06 111 ILE A CA 1
ATOM 855 C C . ILE A 1 111 ? 15.569 3.322 -13.857 1.00 79.06 111 ILE A C 1
ATOM 857 O O . ILE A 1 111 ? 14.696 3.850 -13.176 1.00 79.06 111 ILE A O 1
ATOM 861 N N . LEU A 1 112 ? 15.489 3.256 -15.189 1.00 81.12 112 LEU A N 1
ATOM 862 C CA . LEU A 1 112 ? 14.347 3.776 -15.942 1.00 81.12 112 LEU A CA 1
ATOM 863 C C . LEU A 1 112 ? 13.047 3.043 -15.583 1.00 81.12 112 LEU A C 1
ATOM 865 O O . LEU A 1 112 ? 11.993 3.671 -15.487 1.00 81.12 112 LEU A O 1
ATOM 869 N N . PHE A 1 113 ? 13.107 1.737 -15.323 1.00 84.38 113 PHE A N 1
ATOM 870 C CA . PHE A 1 113 ? 11.971 0.961 -14.828 1.00 84.38 113 PHE A CA 1
ATOM 871 C C . PHE A 1 113 ? 11.508 1.422 -13.436 1.00 84.38 113 PHE A C 1
ATOM 873 O O . PHE A 1 113 ? 10.320 1.683 -13.234 1.00 84.38 113 PHE A O 1
ATOM 880 N N . VAL A 1 114 ? 12.431 1.574 -12.485 1.00 83.75 114 VAL A N 1
ATOM 881 C CA . VAL A 1 114 ? 12.103 2.056 -11.134 1.00 83.75 114 VAL A CA 1
ATOM 882 C C . VAL A 1 114 ? 11.565 3.488 -11.200 1.00 83.75 114 VAL A C 1
ATOM 884 O O . VAL A 1 114 ? 10.503 3.776 -10.655 1.00 83.75 114 VAL A O 1
ATOM 887 N N . ALA A 1 115 ? 12.233 4.375 -11.938 1.00 84.62 115 ALA A N 1
ATOM 888 C CA . ALA A 1 115 ? 11.823 5.765 -12.106 1.00 84.62 115 ALA A CA 1
ATOM 889 C C . ALA A 1 115 ? 10.445 5.891 -12.770 1.00 84.62 115 ALA A C 1
ATOM 891 O O . ALA A 1 115 ? 9.620 6.688 -12.322 1.00 84.62 115 ALA A O 1
ATOM 892 N N . SER A 1 116 ? 10.159 5.096 -13.806 1.00 85.81 116 SER A N 1
ATOM 893 C CA . SER A 1 116 ? 8.840 5.086 -14.451 1.00 85.81 116 SER A CA 1
ATOM 894 C C . SER A 1 116 ? 7.752 4.549 -13.523 1.00 85.81 116 SER A C 1
ATOM 896 O O . SER A 1 116 ? 6.672 5.134 -13.472 1.00 85.81 116 SER A O 1
ATOM 898 N N . SER A 1 117 ? 8.043 3.517 -12.727 1.00 85.56 117 SER A N 1
ATOM 899 C CA . SER A 1 117 ? 7.095 2.978 -11.744 1.00 85.56 117 SER A CA 1
ATOM 900 C C . SER A 1 117 ? 6.791 3.984 -10.630 1.00 85.56 117 SER A C 1
ATOM 902 O O . SER A 1 117 ? 5.622 4.232 -10.333 1.00 85.56 117 SER A O 1
ATOM 904 N N . ILE A 1 118 ? 7.816 4.652 -10.087 1.00 85.56 118 ILE A N 1
ATOM 905 C CA . ILE A 1 118 ? 7.652 5.734 -9.104 1.00 85.56 118 ILE A CA 1
ATOM 906 C C . ILE A 1 118 ? 6.876 6.900 -9.716 1.00 85.56 118 ILE A C 1
ATOM 908 O O . ILE A 1 118 ? 5.989 7.450 -9.066 1.00 85.56 118 ILE A O 1
ATOM 912 N N . THR A 1 119 ? 7.160 7.272 -10.966 1.00 88.25 119 THR A N 1
ATOM 913 C CA . THR A 1 119 ? 6.452 8.361 -11.656 1.00 88.25 119 THR A CA 1
ATOM 914 C C . THR A 1 119 ? 4.977 8.020 -11.848 1.00 88.25 119 THR A C 1
ATOM 916 O O . THR A 1 119 ? 4.113 8.854 -11.585 1.00 88.25 119 THR A O 1
ATOM 919 N N . PHE A 1 120 ? 4.671 6.787 -12.254 1.00 87.62 120 PHE A N 1
ATOM 920 C CA . PHE A 1 120 ? 3.301 6.315 -12.428 1.00 87.62 120 PHE A CA 1
ATOM 921 C C . PHE A 1 120 ? 2.535 6.293 -11.099 1.00 87.62 120 PHE A C 1
ATOM 923 O O . PHE A 1 120 ? 1.432 6.837 -11.014 1.00 87.62 120 PHE A O 1
ATOM 930 N N . LEU A 1 121 ? 3.141 5.760 -10.035 1.00 87.19 121 LEU A N 1
ATOM 931 C CA . LEU A 1 121 ? 2.542 5.772 -8.701 1.00 87.19 121 LEU A CA 1
ATOM 932 C C . LEU A 1 121 ? 2.348 7.206 -8.180 1.00 87.19 121 LEU A C 1
ATOM 934 O O . LEU A 1 121 ? 1.277 7.543 -7.677 1.00 87.19 121 LEU A O 1
ATOM 938 N N . SER A 1 122 ? 3.341 8.075 -8.377 1.00 88.31 122 SER A N 1
ATOM 939 C CA . SER A 1 122 ? 3.265 9.496 -8.016 1.00 88.31 122 SER A CA 1
ATOM 940 C C . SER A 1 122 ? 2.148 10.209 -8.773 1.00 88.31 122 SER A C 1
ATOM 942 O O . SER A 1 122 ? 1.425 11.004 -8.185 1.00 88.31 122 SER A O 1
ATOM 944 N N . MET A 1 123 ? 1.947 9.902 -10.057 1.00 90.06 123 MET A N 1
ATOM 945 C CA . MET A 1 123 ? 0.844 10.449 -10.848 1.00 90.06 123 MET A CA 1
ATOM 946 C C . MET A 1 123 ? -0.516 9.998 -10.301 1.00 90.06 123 MET A C 1
ATOM 948 O O . MET A 1 123 ? -1.440 10.807 -10.194 1.00 90.06 123 MET A O 1
ATOM 952 N N . ILE A 1 124 ? -0.644 8.730 -9.901 1.00 88.75 124 ILE A N 1
ATOM 953 C CA . ILE A 1 124 ? -1.875 8.226 -9.284 1.00 88.75 124 ILE A CA 1
ATOM 954 C C . ILE A 1 124 ? -2.162 8.962 -7.971 1.00 88.75 124 ILE A C 1
ATOM 956 O O . ILE A 1 124 ? -3.277 9.445 -7.773 1.00 88.75 124 ILE A O 1
ATOM 960 N N . VAL A 1 125 ? -1.165 9.077 -7.092 1.00 88.31 125 VAL A N 1
ATOM 961 C CA . VAL A 1 125 ? -1.333 9.649 -5.748 1.00 88.31 125 VAL A CA 1
ATOM 962 C C . VAL A 1 125 ? -1.463 11.174 -5.772 1.00 88.31 125 VAL A C 1
ATOM 964 O O . VAL A 1 125 ? -2.269 11.718 -5.033 1.00 88.31 125 VAL A O 1
ATOM 967 N N . LEU A 1 126 ? -0.712 11.889 -6.609 1.00 89.81 126 LEU A N 1
ATOM 968 C CA . LEU A 1 126 ? -0.696 13.359 -6.605 1.00 89.81 126 LEU A CA 1
ATOM 969 C C . LEU A 1 126 ? -1.688 13.989 -7.582 1.00 89.81 126 LEU A C 1
ATOM 971 O O . LEU A 1 126 ? -2.054 15.148 -7.401 1.00 89.81 126 LEU A O 1
ATOM 975 N N . VAL A 1 127 ? -2.123 13.259 -8.612 1.00 90.38 127 VAL A N 1
ATOM 976 C CA . VAL A 1 127 ? -3.014 13.803 -9.646 1.00 90.38 127 VAL A CA 1
ATOM 977 C C . VAL A 1 127 ? -4.352 13.080 -9.635 1.00 90.38 127 VAL A C 1
ATOM 979 O O . VAL A 1 127 ? -5.374 13.698 -9.348 1.00 90.38 127 VAL A O 1
ATOM 982 N N . ILE A 1 128 ? -4.366 11.774 -9.907 1.00 90.50 128 ILE A N 1
ATOM 983 C CA . ILE A 1 128 ? -5.619 11.037 -10.138 1.00 90.50 128 ILE A CA 1
ATOM 984 C C . ILE A 1 128 ? -6.477 10.994 -8.868 1.00 90.50 128 ILE A C 1
ATOM 986 O O . ILE A 1 128 ? -7.661 11.327 -8.921 1.00 90.50 128 ILE A O 1
ATOM 990 N N . MET A 1 129 ? -5.887 10.642 -7.722 1.00 89.81 129 MET A N 1
ATOM 991 C CA . MET A 1 129 ? -6.599 10.568 -6.443 1.00 89.81 129 MET A CA 1
ATOM 992 C C . MET A 1 129 ? -7.158 11.929 -5.991 1.00 89.81 129 MET A C 1
ATOM 994 O O . MET A 1 129 ? -8.362 12.009 -5.733 1.00 89.81 129 MET A O 1
ATOM 998 N N . PRO A 1 130 ? -6.369 13.023 -5.951 1.00 89.62 130 PRO A N 1
ATOM 999 C CA . PRO A 1 130 ? -6.879 14.347 -5.604 1.00 89.62 130 PRO A CA 1
ATOM 1000 C C . PRO A 1 130 ? -7.954 14.857 -6.559 1.00 89.62 130 PRO A C 1
ATOM 1002 O O . PRO A 1 130 ? -8.931 15.441 -6.096 1.00 89.62 130 PRO A O 1
ATOM 1005 N N . VAL A 1 131 ? -7.819 14.618 -7.869 1.00 90.75 131 VAL A N 1
ATOM 1006 C CA . VAL A 1 131 ? -8.826 15.026 -8.862 1.00 90.75 131 VAL A CA 1
ATOM 1007 C C . VAL A 1 131 ? -10.133 14.269 -8.650 1.00 90.75 131 VAL A C 1
ATOM 1009 O O . VAL A 1 131 ? -11.191 14.892 -8.568 1.00 90.75 131 VAL A O 1
ATOM 1012 N N . PHE A 1 132 ? -10.074 12.944 -8.503 1.00 90.94 132 PHE A N 1
ATOM 1013 C CA . PHE A 1 132 ? -11.260 12.127 -8.250 1.00 90.94 132 PHE A CA 1
ATOM 1014 C C . PHE A 1 132 ? -11.955 12.537 -6.945 1.00 90.94 132 PHE A C 1
ATOM 1016 O O . PHE A 1 132 ? -13.169 12.754 -6.917 1.00 90.94 132 PHE A O 1
ATOM 1023 N N . PHE A 1 133 ? -11.176 12.739 -5.880 1.00 90.62 133 PHE A N 1
ATOM 1024 C CA . PHE A 1 133 ? -11.688 13.206 -4.596 1.00 90.62 133 PHE A CA 1
ATOM 1025 C C . PHE A 1 133 ? -12.311 14.601 -4.690 1.00 90.62 133 PHE A C 1
ATOM 1027 O O . PHE A 1 133 ? -13.379 14.844 -4.130 1.00 90.62 133 PHE A O 1
ATOM 1034 N N . PHE A 1 134 ? -11.684 15.523 -5.421 1.00 90.12 134 PHE A N 1
ATOM 1035 C CA . PHE A 1 134 ? -12.218 16.865 -5.610 1.00 90.12 134 PHE A CA 1
ATOM 1036 C C . PHE A 1 134 ? -13.534 16.849 -6.394 1.00 90.12 134 PHE A C 1
ATOM 1038 O O . PHE A 1 134 ? -14.456 17.581 -6.045 1.00 90.12 134 PHE A O 1
ATOM 1045 N N . ILE A 1 135 ? -13.667 15.997 -7.414 1.00 92.19 135 ILE A N 1
ATOM 1046 C CA . ILE A 1 135 ? -14.916 15.862 -8.175 1.00 92.19 135 ILE A CA 1
ATOM 1047 C C . ILE A 1 135 ? -16.042 15.321 -7.282 1.00 92.19 135 ILE A C 1
ATOM 1049 O O . ILE A 1 135 ? -17.149 15.861 -7.318 1.00 92.19 135 ILE A O 1
ATOM 1053 N N . ALA A 1 136 ? -15.758 14.301 -6.468 1.00 91.81 136 ALA A N 1
ATOM 1054 C CA . ALA A 1 136 ? -16.755 13.634 -5.633 1.00 91.81 136 ALA A CA 1
ATOM 1055 C C . ALA A 1 136 ? -17.133 14.429 -4.368 1.00 91.81 136 ALA A C 1
ATOM 1057 O O . ALA A 1 136 ? -18.310 14.572 -4.053 1.00 91.81 136 ALA A O 1
ATOM 1058 N N . VAL A 1 137 ? -16.140 14.950 -3.641 1.00 88.31 137 VAL A N 1
ATOM 1059 C CA . VAL A 1 137 ? -16.306 15.538 -2.296 1.00 88.31 137 VAL A CA 1
ATOM 1060 C C . VAL A 1 137 ? -16.202 17.067 -2.316 1.00 88.31 137 VAL A C 1
ATOM 1062 O O . VAL A 1 137 ? -16.614 17.727 -1.363 1.00 88.31 137 VAL A O 1
ATOM 1065 N N . ARG A 1 138 ? -15.658 17.659 -3.392 1.00 86.56 138 ARG A N 1
ATOM 1066 C CA . ARG A 1 138 ? -15.439 19.116 -3.541 1.00 86.56 138 ARG A CA 1
ATOM 1067 C C . ARG A 1 138 ? -14.606 19.726 -2.407 1.00 86.56 138 ARG A C 1
ATOM 1069 O O . ARG A 1 138 ? -14.738 20.904 -2.086 1.00 86.56 138 ARG A O 1
ATOM 1076 N N . ARG A 1 139 ? -13.720 18.928 -1.804 1.00 85.56 139 ARG A N 1
ATOM 1077 C CA . ARG A 1 139 ? -12.779 19.342 -0.752 1.00 85.56 139 ARG A CA 1
ATOM 1078 C C . ARG A 1 139 ? -11.336 19.118 -1.187 1.00 85.56 139 ARG A C 1
ATOM 1080 O O . ARG A 1 139 ? -11.058 18.338 -2.093 1.00 85.56 139 ARG A O 1
ATOM 1087 N N . ASN A 1 140 ? -10.414 19.817 -0.529 1.00 85.62 140 ASN A N 1
ATOM 1088 C CA . ASN A 1 140 ? -8.988 19.708 -0.811 1.00 85.62 140 ASN A CA 1
ATOM 1089 C C . ASN A 1 140 ? -8.375 18.479 -0.112 1.00 85.62 140 ASN A C 1
ATOM 1091 O O . ASN A 1 140 ? -8.256 18.467 1.115 1.00 85.62 140 ASN A O 1
ATOM 1095 N N . LEU A 1 141 ? -7.950 17.483 -0.898 1.00 87.12 141 LEU A N 1
ATOM 1096 C CA . LEU A 1 141 ? -7.310 16.259 -0.401 1.00 87.12 141 LEU A CA 1
ATOM 1097 C C . LEU A 1 141 ? -5.883 16.493 0.117 1.00 87.12 141 LEU A C 1
ATOM 1099 O O . LEU A 1 141 ? -5.442 15.805 1.033 1.00 87.12 141 LEU A O 1
ATOM 1103 N N . PHE A 1 142 ? -5.165 17.494 -0.399 1.00 87.00 142 PHE A N 1
ATOM 1104 C CA . PHE A 1 142 ? -3.777 17.750 0.004 1.00 87.00 142 PHE A CA 1
ATOM 1105 C C . PHE A 1 142 ? -3.651 18.113 1.485 1.00 87.00 142 PHE A C 1
ATOM 1107 O O . PHE A 1 142 ? -2.653 17.785 2.121 1.00 87.00 142 PHE A O 1
ATOM 1114 N N . ARG A 1 143 ? -4.692 18.724 2.070 1.00 85.31 143 ARG A N 1
ATOM 1115 C CA . ARG A 1 143 ? -4.728 18.981 3.514 1.00 85.31 143 ARG A CA 1
ATOM 1116 C C . ARG A 1 143 ? -4.742 17.680 4.314 1.00 85.31 143 ARG A C 1
ATOM 1118 O O . ARG A 1 143 ? -4.142 17.637 5.375 1.00 85.31 143 ARG A O 1
ATOM 1125 N N . PHE A 1 144 ? -5.401 16.640 3.808 1.00 86.31 144 PHE A N 1
ATOM 1126 C CA . PHE A 1 144 ? -5.439 15.325 4.441 1.00 86.31 144 PHE A CA 1
ATOM 1127 C C . PHE A 1 144 ? -4.101 14.584 4.300 1.00 86.31 144 PHE A C 1
ATOM 1129 O O . PHE A 1 144 ? -3.649 13.973 5.263 1.00 86.31 144 PHE A O 1
ATOM 1136 N N . TYR A 1 145 ? -3.407 14.719 3.162 1.00 88.12 145 TYR A N 1
ATOM 1137 C CA . TYR A 1 145 ? -2.070 14.131 2.979 1.00 88.12 145 TYR A CA 1
ATOM 1138 C C . TYR A 1 145 ? -1.034 14.606 3.993 1.00 88.12 145 TYR A C 1
ATOM 1140 O O . TYR A 1 145 ? -0.173 13.822 4.377 1.00 88.12 145 TYR A O 1
ATOM 1148 N N . TYR A 1 146 ? -1.140 15.845 4.476 1.00 86.00 146 TYR A N 1
ATOM 1149 C CA . TYR A 1 146 ? -0.263 16.332 5.539 1.00 86.00 146 TYR A CA 1
ATOM 1150 C C . TYR A 1 146 ? -0.386 15.488 6.818 1.00 86.00 146 TYR A C 1
ATOM 1152 O O . TYR A 1 146 ? 0.623 15.054 7.373 1.00 86.00 146 TYR A O 1
ATOM 1160 N N . TYR A 1 147 ? -1.617 15.185 7.238 1.00 85.75 147 TYR A N 1
ATOM 1161 C CA . TYR A 1 147 ? -1.868 14.331 8.401 1.00 85.75 147 TYR A CA 1
ATOM 1162 C C . TYR A 1 147 ? -1.522 12.857 8.133 1.00 85.75 147 TYR A C 1
ATOM 1164 O O . TYR A 1 147 ? -1.176 12.132 9.055 1.00 85.75 147 TYR A O 1
ATOM 1172 N N . LEU A 1 148 ? -1.572 12.415 6.873 1.00 87.69 148 LEU A N 1
ATOM 1173 C CA . LEU A 1 148 ? -1.250 11.040 6.470 1.00 87.69 148 LEU A CA 1
ATOM 1174 C C . LEU A 1 148 ? 0.254 10.741 6.357 1.00 87.69 148 LEU A C 1
ATOM 1176 O O . LEU A 1 148 ? 0.620 9.597 6.088 1.00 87.69 148 LEU A O 1
ATOM 1180 N N . SER A 1 149 ? 1.119 11.739 6.534 1.00 85.25 149 SER A N 1
ATOM 1181 C CA . SER A 1 149 ? 2.569 11.603 6.350 1.00 85.25 149 SER A CA 1
ATOM 1182 C C . SER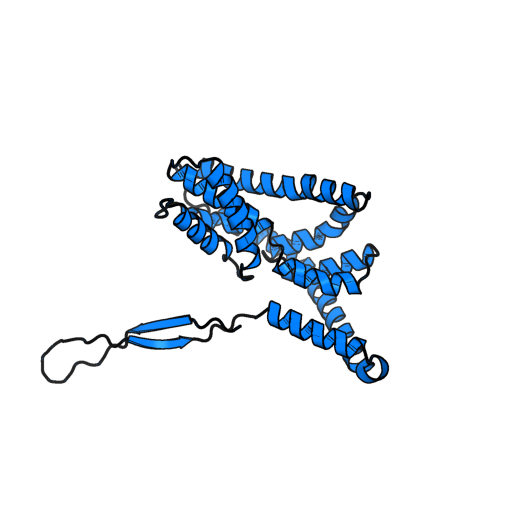 A 1 149 ? 3.191 10.503 7.224 1.00 85.25 149 SER A C 1
ATOM 1184 O O . SER A 1 149 ? 3.970 9.694 6.718 1.00 85.25 149 SER A O 1
ATOM 1186 N N . GLU A 1 150 ? 2.796 10.413 8.496 1.00 83.50 150 GLU A N 1
ATOM 1187 C CA . GLU A 1 150 ? 3.266 9.377 9.426 1.00 83.50 150 GLU A CA 1
ATOM 1188 C C . GLU A 1 150 ? 2.810 7.952 9.038 1.00 83.50 150 GLU A C 1
ATOM 1190 O O . GLU A 1 150 ? 3.680 7.089 8.864 1.00 83.50 150 GLU A O 1
ATOM 1195 N N . PRO A 1 151 ? 1.503 7.679 8.808 1.00 87.00 151 PRO A N 1
ATOM 1196 C CA . PRO A 1 151 ? 1.040 6.388 8.293 1.00 87.00 151 PRO A CA 1
ATOM 1197 C C . PRO A 1 151 ? 1.738 5.944 7.005 1.00 87.00 151 PRO A C 1
ATOM 1199 O O . PRO A 1 151 ? 2.086 4.771 6.859 1.00 87.00 151 PRO A O 1
ATOM 1202 N N . ILE A 1 152 ? 1.961 6.871 6.067 1.00 86.38 152 ILE A N 1
ATOM 1203 C CA . ILE A 1 152 ? 2.619 6.576 4.787 1.00 86.38 152 ILE A CA 1
ATOM 1204 C C . ILE A 1 152 ? 4.065 6.133 5.018 1.00 86.38 152 ILE A C 1
ATOM 1206 O O . ILE A 1 152 ? 4.496 5.129 4.449 1.00 86.38 152 ILE A O 1
ATOM 1210 N N . LEU A 1 153 ? 4.802 6.837 5.880 1.00 83.06 153 LEU A N 1
ATOM 1211 C CA . LEU A 1 153 ? 6.187 6.493 6.191 1.00 83.06 153 LEU A CA 1
ATOM 1212 C C . LEU A 1 153 ? 6.283 5.132 6.897 1.00 83.06 153 LEU A C 1
ATOM 1214 O O . LEU A 1 153 ? 7.177 4.338 6.600 1.00 83.06 153 LEU A O 1
ATOM 1218 N N . THR A 1 154 ? 5.328 4.820 7.776 1.00 82.25 154 THR A N 1
ATOM 1219 C CA . THR A 1 154 ? 5.259 3.515 8.448 1.00 82.25 154 THR A CA 1
ATOM 1220 C C . THR A 1 154 ? 4.956 2.375 7.480 1.00 82.25 154 THR A C 1
ATOM 1222 O O . THR A 1 154 ? 5.609 1.327 7.530 1.00 82.25 154 THR A O 1
ATOM 1225 N N . ALA A 1 155 ? 4.001 2.569 6.568 1.00 81.88 155 ALA A N 1
ATOM 1226 C CA . ALA A 1 155 ? 3.674 1.582 5.542 1.00 81.88 155 ALA A CA 1
ATOM 1227 C C . ALA A 1 155 ? 4.861 1.329 4.600 1.00 81.88 155 ALA A C 1
ATOM 1229 O O . ALA A 1 155 ? 5.153 0.177 4.281 1.00 81.88 155 ALA A O 1
ATOM 1230 N N . PHE A 1 156 ? 5.571 2.391 4.207 1.00 80.81 156 PHE A N 1
ATOM 1231 C CA . PHE A 1 156 ? 6.765 2.303 3.368 1.00 80.81 156 PHE A CA 1
ATOM 1232 C C . PHE A 1 156 ? 7.902 1.549 4.074 1.00 80.81 156 PHE A C 1
ATOM 1234 O O . PHE A 1 156 ? 8.482 0.629 3.507 1.00 80.81 156 PHE A O 1
ATOM 1241 N N . SER A 1 157 ? 8.166 1.865 5.344 1.00 77.81 157 SER A N 1
ATOM 1242 C CA . SER A 1 157 ? 9.228 1.228 6.135 1.00 77.81 157 SER A CA 1
ATOM 1243 C C . SER A 1 157 ? 8.999 -0.242 6.425 1.00 77.81 157 SER A C 1
ATOM 1245 O O . SER A 1 157 ? 9.908 -1.063 6.326 1.00 77.81 157 SER A O 1
ATOM 1247 N N . SER A 1 158 ? 7.765 -0.588 6.761 1.00 75.50 158 SER A N 1
ATOM 1248 C CA . SER A 1 158 ? 7.405 -1.964 7.073 1.00 75.50 158 SER A CA 1
ATOM 1249 C C . SER A 1 158 ? 7.104 -2.804 5.831 1.00 75.50 158 SER A C 1
ATOM 1251 O O . SER A 1 158 ? 6.851 -4.002 5.957 1.00 75.50 158 SER A O 1
ATOM 1253 N N . THR A 1 159 ? 7.119 -2.202 4.633 1.00 75.50 159 THR A N 1
ATOM 1254 C CA . THR A 1 159 ? 6.716 -2.819 3.355 1.00 75.50 159 THR A CA 1
ATOM 1255 C C . THR A 1 159 ? 5.304 -3.428 3.388 1.00 75.50 159 THR A C 1
ATOM 1257 O O . THR A 1 159 ? 4.969 -4.309 2.600 1.00 75.50 159 THR A O 1
ATOM 1260 N N . SER A 1 160 ? 4.458 -2.978 4.323 1.00 76.44 160 SER A N 1
ATOM 1261 C CA . SER A 1 160 ? 3.138 -3.552 4.579 1.00 76.44 160 SER A CA 1
ATOM 1262 C C . SER A 1 160 ? 2.129 -2.489 4.998 1.00 76.44 160 SER A C 1
ATOM 1264 O O . SER A 1 160 ? 2.258 -1.829 6.029 1.00 76.44 160 SER A O 1
ATOM 1266 N N . SER A 1 161 ? 1.052 -2.364 4.223 1.00 81.25 161 SER A N 1
ATOM 1267 C CA . SER A 1 161 ? -0.014 -1.392 4.486 1.00 81.25 161 SER A CA 1
ATOM 1268 C C . SER A 1 161 ? -0.855 -1.727 5.724 1.00 81.25 161 SER A C 1
ATOM 1270 O O . SER A 1 161 ? -1.445 -0.829 6.320 1.00 81.25 161 SER A O 1
ATOM 1272 N N . LEU A 1 162 ? -0.902 -2.998 6.144 1.00 78.50 162 LEU A N 1
ATOM 1273 C CA . LEU A 1 162 ? -1.676 -3.430 7.316 1.00 78.50 162 LEU A CA 1
ATOM 1274 C C . LEU A 1 162 ? -1.070 -2.932 8.633 1.00 78.50 162 LEU A C 1
ATOM 1276 O O . LEU A 1 162 ? -1.801 -2.677 9.586 1.00 78.50 162 LEU A O 1
ATOM 1280 N N . ILE A 1 163 ? 0.253 -2.763 8.679 1.00 78.56 163 ILE A N 1
ATOM 1281 C CA . ILE A 1 163 ? 0.969 -2.312 9.881 1.00 78.56 163 ILE A CA 1
ATOM 1282 C C . ILE A 1 163 ? 0.667 -0.834 10.175 1.00 78.56 163 ILE A C 1
ATOM 1284 O O . ILE A 1 163 ? 0.636 -0.426 11.333 1.00 78.56 163 ILE A O 1
ATOM 1288 N N . ALA A 1 164 ? 0.361 -0.043 9.145 1.00 84.94 164 ALA A N 1
ATOM 1289 C CA . ALA A 1 164 ? 0.022 1.372 9.280 1.00 84.94 164 ALA A CA 1
ATOM 1290 C C . ALA A 1 164 ? -1.458 1.643 9.626 1.00 84.94 164 ALA A C 1
ATOM 1292 O O . ALA A 1 164 ? -1.821 2.791 9.884 1.00 84.94 164 ALA A O 1
ATOM 1293 N N . LEU A 1 165 ? -2.324 0.618 9.650 1.00 85.56 165 LEU A N 1
ATOM 1294 C CA . LEU A 1 165 ? -3.764 0.785 9.900 1.00 85.56 165 LEU A CA 1
ATOM 1295 C C . LEU A 1 165 ? -4.090 1.507 11.217 1.00 85.56 165 LEU A C 1
ATOM 1297 O O . LEU A 1 165 ? -4.951 2.386 11.202 1.00 85.56 165 LEU A O 1
ATOM 1301 N N . PRO A 1 166 ? -3.432 1.211 12.351 1.00 83.69 166 PRO A N 1
ATOM 1302 C CA . PRO A 1 166 ? -3.816 1.866 13.598 1.00 83.69 166 PRO A CA 1
ATOM 1303 C C . PRO A 1 166 ? -3.422 3.348 13.642 1.00 83.69 166 PRO A C 1
ATOM 1305 O O . PRO A 1 166 ? -4.174 4.152 14.184 1.00 83.69 166 PRO A O 1
ATOM 1308 N N . GLN A 1 167 ? -2.316 3.740 12.997 1.00 84.31 167 GLN A N 1
ATOM 1309 C CA . GLN A 1 167 ? -1.969 5.160 12.817 1.00 84.31 167 GLN A CA 1
ATOM 1310 C C . GLN A 1 167 ? -2.981 5.862 11.916 1.00 84.31 167 GLN A C 1
ATOM 1312 O O . GLN A 1 167 ? -3.379 6.993 12.186 1.00 84.31 167 GLN A O 1
ATOM 1317 N N . LEU A 1 168 ? -3.439 5.181 10.860 1.00 89.44 168 LEU A N 1
ATOM 1318 C CA . LEU A 1 168 ? -4.502 5.704 10.010 1.00 89.44 168 LEU A CA 1
ATOM 1319 C C . LEU A 1 168 ? -5.778 5.972 10.822 1.00 89.44 168 LEU A C 1
ATOM 1321 O O . LEU A 1 168 ? -6.412 7.000 10.603 1.00 89.44 168 LEU A O 1
ATOM 1325 N N . PHE A 1 169 ? -6.139 5.107 11.777 1.00 89.19 169 PHE A N 1
ATOM 1326 C CA . PHE A 1 169 ? -7.287 5.350 12.658 1.00 89.19 169 PHE A CA 1
ATOM 1327 C C . PHE A 1 169 ? -7.111 6.615 13.495 1.00 89.19 169 PHE A C 1
ATOM 1329 O O . PHE A 1 169 ? -7.993 7.463 13.471 1.00 89.19 169 PHE A O 1
ATOM 1336 N N . GLN A 1 170 ? -5.959 6.792 14.145 1.00 86.56 170 GLN A N 1
ATOM 1337 C CA . GLN A 1 170 ? -5.681 7.991 14.945 1.00 86.56 170 GLN A CA 1
ATOM 1338 C C . GLN A 1 170 ? -5.750 9.272 14.106 1.00 86.56 170 GLN A C 1
ATOM 1340 O O . GLN A 1 170 ? -6.373 10.252 14.509 1.00 86.56 170 GLN A O 1
ATOM 1345 N N . VAL A 1 171 ? -5.158 9.263 12.910 1.00 89.19 171 VAL A N 1
ATOM 1346 C CA . VAL A 1 171 ? -5.189 10.411 11.996 1.00 89.19 171 VAL A CA 1
ATOM 1347 C C . VAL A 1 171 ? -6.614 10.726 11.538 1.00 89.19 171 VAL A C 1
ATOM 1349 O O . VAL A 1 171 ? -7.009 11.892 11.498 1.00 89.19 171 VAL A O 1
ATOM 1352 N N . CYS A 1 172 ? -7.400 9.703 11.205 1.00 89.94 172 CYS A N 1
ATOM 1353 C CA . CYS A 1 172 ? -8.802 9.866 10.830 1.00 89.94 172 CYS A CA 1
ATOM 1354 C C . CYS A 1 172 ? -9.649 10.414 11.988 1.00 89.94 172 CYS A C 1
ATOM 1356 O O . CYS A 1 172 ? -10.464 11.309 11.757 1.00 89.94 172 CYS A O 1
ATOM 1358 N N . ASP A 1 173 ? -9.407 9.936 13.212 1.00 87.81 173 ASP A N 1
ATOM 1359 C CA . ASP A 1 173 ? -10.072 10.399 14.433 1.00 87.81 173 ASP A CA 1
ATOM 1360 C C . ASP A 1 173 ? -9.743 11.890 14.687 1.00 87.81 173 ASP A C 1
ATOM 1362 O O . ASP A 1 173 ? -10.644 12.703 14.898 1.00 87.81 173 ASP A O 1
ATOM 1366 N N . LEU A 1 174 ? -8.472 12.295 14.544 1.00 86.94 174 LEU A N 1
ATOM 1367 C CA . LEU A 1 174 ? -8.024 13.694 14.668 1.00 86.94 174 LEU A CA 1
ATOM 1368 C C . LEU A 1 174 ? -8.575 14.617 13.571 1.00 86.94 174 LEU A C 1
ATOM 1370 O O . LEU A 1 174 ? -8.827 15.798 13.815 1.00 86.94 174 LEU A O 1
ATOM 1374 N N . TYR A 1 175 ? -8.753 14.101 12.354 1.00 87.38 175 TYR A N 1
ATOM 1375 C CA . TYR A 1 175 ? -9.312 14.860 11.232 1.00 87.38 175 TYR A CA 1
ATOM 1376 C C . TYR A 1 175 ? -10.843 15.023 11.331 1.00 87.38 175 TYR A C 1
ATOM 1378 O O . TYR A 1 175 ? -11.424 15.827 10.597 1.00 87.38 175 TYR A O 1
ATOM 1386 N N . GLY A 1 176 ? -11.499 14.291 12.239 1.00 85.69 176 GLY A N 1
ATOM 1387 C CA . GLY A 1 176 ? -12.949 14.325 12.442 1.00 85.69 176 GLY A CA 1
ATOM 1388 C C . GLY A 1 176 ? -13.730 13.432 11.476 1.00 85.69 176 GLY A C 1
ATOM 1389 O O . GLY A 1 176 ? -14.876 13.741 11.146 1.00 85.69 176 GLY A O 1
ATOM 1390 N N . ILE A 1 177 ? -13.113 12.355 10.980 1.00 87.69 177 ILE A N 1
ATOM 1391 C CA . ILE A 1 177 ? -13.809 11.305 10.227 1.00 87.69 177 ILE A CA 1
ATOM 1392 C C . ILE A 1 177 ? -14.453 10.347 11.234 1.00 87.69 177 ILE A C 1
ATOM 1394 O O . ILE A 1 177 ? -13.889 10.075 12.287 1.00 87.69 177 ILE A O 1
ATOM 1398 N N . GLU A 1 178 ? -15.638 9.831 10.915 1.00 88.69 178 GLU A N 1
ATOM 1399 C CA . GLU A 1 178 ? -16.349 8.883 11.772 1.00 88.69 178 GLU A CA 1
ATOM 1400 C C . GLU A 1 178 ? -15.520 7.606 12.004 1.00 88.69 178 GLU A C 1
ATOM 1402 O O . GLU A 1 178 ? -15.322 6.793 11.094 1.00 88.69 178 GLU A O 1
ATOM 1407 N N . SER A 1 179 ? -15.036 7.435 13.237 1.00 83.19 179 SER A N 1
ATOM 1408 C CA . SER A 1 179 ? -14.132 6.356 13.650 1.00 83.19 179 SER A CA 1
ATOM 1409 C C . SER A 1 179 ? -14.693 4.967 13.353 1.00 83.19 179 SER A C 1
ATOM 1411 O O . SER A 1 179 ? -13.965 4.095 12.876 1.00 83.19 179 SER A O 1
ATOM 1413 N N . ASP A 1 180 ? -15.995 4.769 13.573 1.00 82.88 180 ASP A N 1
ATOM 1414 C CA . ASP A 1 180 ? -16.681 3.493 13.346 1.00 82.88 180 ASP A CA 1
ATOM 1415 C C . ASP A 1 180 ? -16.661 3.097 11.862 1.00 82.88 180 ASP A C 1
ATOM 1417 O O . ASP A 1 180 ? -16.409 1.935 11.520 1.00 82.88 180 ASP A O 1
ATOM 1421 N N . LEU A 1 181 ? -16.848 4.069 10.962 1.00 87.25 181 LEU A N 1
ATOM 1422 C CA . LEU A 1 181 ? -16.793 3.844 9.520 1.00 87.25 181 LEU A CA 1
ATOM 1423 C C . LEU A 1 181 ? -15.375 3.454 9.087 1.00 87.25 181 LEU A C 1
ATOM 1425 O O . LEU A 1 181 ? -15.191 2.465 8.377 1.00 87.25 181 LEU A O 1
ATOM 1429 N N . VAL A 1 182 ? -14.362 4.199 9.537 1.00 89.00 182 VAL A N 1
ATOM 1430 C CA . VAL A 1 182 ? -12.965 3.961 9.142 1.00 89.00 182 VAL A CA 1
ATOM 1431 C C . VAL A 1 182 ? -12.462 2.624 9.681 1.00 89.00 182 VAL A C 1
ATOM 1433 O O . VAL A 1 182 ? -11.876 1.849 8.927 1.00 89.00 182 VAL A O 1
ATOM 1436 N N . ARG A 1 183 ? -12.727 2.307 10.953 1.00 86.06 183 ARG A N 1
ATOM 1437 C CA . ARG A 1 183 ? -12.292 1.052 11.592 1.00 86.06 183 ARG A CA 1
ATOM 1438 C C . ARG A 1 183 ? -12.939 -0.181 10.964 1.00 86.06 183 ARG A C 1
ATOM 1440 O O . ARG A 1 183 ? -12.319 -1.241 10.931 1.00 86.06 183 ARG A O 1
ATOM 1447 N N . THR A 1 184 ? -14.138 -0.031 10.404 1.00 83.38 184 THR A N 1
ATOM 1448 C CA . THR A 1 184 ? -14.835 -1.107 9.687 1.00 83.38 184 THR A CA 1
ATOM 1449 C C . THR A 1 184 ? -14.337 -1.255 8.249 1.00 83.38 184 THR A C 1
ATOM 1451 O O . THR A 1 184 ? -14.064 -2.363 7.788 1.00 83.38 184 THR A O 1
ATOM 1454 N N . VAL A 1 185 ? -14.217 -0.145 7.519 1.00 86.94 185 VAL A N 1
ATOM 1455 C CA . VAL A 1 185 ? -13.984 -0.161 6.069 1.00 86.94 185 VAL A CA 1
ATOM 1456 C C . VAL A 1 185 ? -12.496 -0.226 5.719 1.00 86.94 185 VAL A C 1
ATOM 1458 O O . VAL A 1 185 ? -12.132 -0.885 4.745 1.00 86.94 185 VAL A O 1
ATOM 1461 N N . ALA A 1 186 ? -11.614 0.412 6.491 1.00 86.69 186 ALA A N 1
ATOM 1462 C CA . ALA A 1 186 ? -10.201 0.507 6.130 1.00 86.69 186 ALA A CA 1
ATOM 1463 C C . ALA A 1 186 ? -9.482 -0.854 6.104 1.00 86.69 186 ALA A C 1
ATOM 1465 O O . ALA A 1 186 ? -8.833 -1.119 5.097 1.00 86.69 186 ALA A O 1
ATOM 1466 N N . PRO A 1 187 ? -9.626 -1.771 7.088 1.00 81.00 187 PRO A N 1
ATOM 1467 C CA . PRO A 1 187 ? -8.961 -3.080 7.022 1.00 81.00 187 PRO A CA 1
ATOM 1468 C C . PRO A 1 187 ? -9.386 -3.914 5.807 1.00 81.00 187 PRO A C 1
ATOM 1470 O O . PRO A 1 187 ? -8.572 -4.615 5.197 1.00 81.00 187 PRO A O 1
ATOM 1473 N N . PHE A 1 188 ? -10.663 -3.804 5.433 1.00 82.31 188 PHE A N 1
ATOM 1474 C CA . PHE A 1 188 ? -11.206 -4.429 4.234 1.00 82.31 188 PHE A CA 1
ATOM 1475 C C . PHE A 1 188 ? -10.579 -3.825 2.976 1.00 82.31 188 PHE A C 1
ATOM 1477 O O . PHE A 1 188 ? -10.000 -4.547 2.165 1.00 82.31 188 PHE A O 1
ATOM 1484 N N . LEU A 1 189 ? -10.624 -2.497 2.838 1.00 83.44 189 LEU A N 1
ATOM 1485 C CA . LEU A 1 189 ? -10.059 -1.809 1.680 1.00 83.44 189 LEU A CA 1
ATOM 1486 C C . LEU A 1 189 ? -8.553 -2.034 1.553 1.00 83.44 189 LEU A C 1
ATOM 1488 O O . LEU A 1 189 ? -8.090 -2.261 0.446 1.00 83.44 189 LEU A O 1
ATOM 1492 N N . THR A 1 190 ? -7.791 -2.046 2.645 1.00 81.44 190 THR A N 1
ATOM 1493 C CA . THR A 1 190 ? -6.345 -2.307 2.607 1.00 81.44 190 THR A CA 1
ATOM 1494 C C . THR A 1 190 ? -6.016 -3.696 2.059 1.00 81.44 190 THR A C 1
ATOM 1496 O O . THR A 1 190 ? -4.969 -3.867 1.445 1.00 81.44 190 THR A O 1
ATOM 1499 N N . SER A 1 191 ? -6.909 -4.676 2.228 1.00 77.44 191 SER A N 1
ATOM 1500 C CA . SER A 1 191 ? -6.712 -6.031 1.694 1.00 77.44 191 SER A CA 1
ATOM 1501 C C . SER A 1 191 ? -7.091 -6.157 0.213 1.00 77.44 191 SER A C 1
ATOM 1503 O O . SER A 1 191 ? -6.491 -6.955 -0.496 1.00 77.44 191 SER A O 1
ATOM 1505 N N . PHE A 1 192 ? -8.078 -5.389 -0.261 1.00 79.75 192 PHE A N 1
ATOM 1506 C CA . PHE A 1 192 ? -8.571 -5.470 -1.646 1.00 79.75 192 PHE A CA 1
ATOM 1507 C C . PHE A 1 192 ? -7.950 -4.435 -2.593 1.00 79.75 192 PHE A C 1
ATOM 1509 O O . PHE A 1 192 ? -7.897 -4.655 -3.801 1.00 79.75 192 PHE A O 1
ATOM 1516 N N . ASN A 1 193 ? -7.511 -3.291 -2.068 1.00 82.31 193 ASN A N 1
ATOM 1517 C CA . ASN A 1 193 ? -7.097 -2.124 -2.841 1.00 82.31 193 ASN A CA 1
ATOM 1518 C C . ASN A 1 193 ? -5.568 -1.988 -2.888 1.00 82.31 193 ASN A C 1
ATOM 1520 O O . ASN A 1 193 ? -4.993 -1.039 -2.353 1.00 82.31 193 ASN A O 1
ATOM 1524 N N . ALA A 1 194 ? -4.899 -2.938 -3.540 1.00 83.75 194 ALA A N 1
ATOM 1525 C CA . ALA A 1 194 ? -3.441 -2.956 -3.671 1.00 83.75 194 ALA A CA 1
ATOM 1526 C C . ALA A 1 194 ? -2.951 -2.273 -4.971 1.00 83.75 194 ALA A C 1
ATOM 1528 O O . ALA A 1 194 ? -2.200 -2.835 -5.768 1.00 83.75 194 ALA A O 1
ATOM 1529 N N . ASN A 1 195 ? -3.349 -1.011 -5.180 1.00 84.06 195 ASN A N 1
ATOM 1530 C CA . ASN A 1 195 ? -3.005 -0.235 -6.385 1.00 84.06 195 ASN A CA 1
ATOM 1531 C C . ASN A 1 195 ? -1.495 -0.143 -6.663 1.00 84.06 195 ASN A C 1
ATOM 1533 O O . ASN A 1 195 ? -1.095 -0.139 -7.825 1.00 84.06 195 ASN A O 1
ATOM 1537 N N . GLY A 1 196 ? -0.659 -0.091 -5.618 1.00 82.38 196 GLY A N 1
ATOM 1538 C CA . GLY A 1 196 ? 0.802 -0.105 -5.765 1.00 82.38 196 GLY A CA 1
ATOM 1539 C C . GLY A 1 196 ? 1.303 -1.398 -6.412 1.00 82.38 196 GLY A C 1
ATOM 1540 O O . GLY A 1 196 ? 2.040 -1.358 -7.393 1.00 82.38 196 GLY A O 1
ATOM 1541 N N . SER A 1 197 ? 0.803 -2.549 -5.955 1.00 84.94 197 SER A N 1
ATOM 1542 C CA . SER A 1 197 ? 1.106 -3.846 -6.565 1.00 84.94 197 SER A CA 1
ATOM 1543 C C . SER A 1 197 ? 0.599 -3.923 -8.004 1.00 84.94 197 SER A C 1
ATOM 1545 O O . SER A 1 197 ? 1.311 -4.423 -8.867 1.00 84.94 197 SER A O 1
ATOM 1547 N N . ALA A 1 198 ? -0.588 -3.380 -8.302 1.00 87.69 198 ALA A N 1
ATOM 1548 C CA . ALA A 1 198 ? -1.120 -3.343 -9.668 1.00 87.69 198 ALA A CA 1
ATOM 1549 C C . ALA A 1 198 ? -0.231 -2.533 -10.623 1.00 87.69 198 ALA A C 1
ATOM 1551 O O . ALA A 1 198 ? 0.041 -2.957 -11.751 1.00 87.69 198 ALA A O 1
ATOM 1552 N N . ALA A 1 199 ? 0.234 -1.375 -10.152 1.00 86.12 199 ALA A N 1
ATOM 1553 C CA . ALA A 1 199 ? 1.170 -0.520 -10.863 1.00 86.12 199 ALA A CA 1
ATOM 1554 C C . ALA A 1 199 ? 2.488 -1.250 -11.145 1.00 86.12 199 ALA A C 1
ATOM 1556 O O . ALA A 1 199 ? 2.906 -1.302 -12.302 1.00 86.12 199 ALA A O 1
ATOM 1557 N N . PHE A 1 200 ? 3.083 -1.865 -10.118 1.00 87.06 200 PHE A N 1
ATOM 1558 C CA . PHE A 1 200 ? 4.310 -2.650 -10.247 1.00 87.06 200 PHE A CA 1
ATOM 1559 C C . PHE A 1 200 ? 4.143 -3.825 -11.213 1.00 87.06 200 PHE A C 1
ATOM 1561 O O . PHE A 1 200 ? 4.967 -4.013 -12.098 1.00 87.06 200 PHE A O 1
ATOM 1568 N N . ILE A 1 201 ? 3.064 -4.603 -11.094 1.00 88.19 201 ILE A N 1
ATOM 1569 C CA . ILE A 1 201 ? 2.828 -5.765 -11.957 1.00 88.19 201 ILE A CA 1
ATOM 1570 C C . ILE A 1 201 ? 2.711 -5.328 -13.422 1.00 88.19 201 ILE A C 1
ATOM 1572 O O . ILE A 1 201 ? 3.348 -5.914 -14.297 1.00 88.19 201 ILE A O 1
ATOM 1576 N N . ALA A 1 202 ? 1.933 -4.279 -13.700 1.00 89.75 202 ALA A N 1
ATOM 1577 C CA . ALA A 1 202 ? 1.745 -3.788 -15.061 1.00 89.75 202 ALA A CA 1
ATOM 1578 C C . ALA A 1 202 ? 3.048 -3.225 -15.654 1.00 89.75 202 ALA A C 1
ATOM 1580 O O . ALA A 1 202 ? 3.392 -3.553 -16.794 1.00 89.75 202 ALA A O 1
ATOM 1581 N N . SER A 1 203 ? 3.795 -2.416 -14.891 1.00 88.75 203 SER A N 1
ATOM 1582 C CA . SER A 1 203 ? 5.072 -1.863 -15.349 1.00 88.75 203 SER A CA 1
ATOM 1583 C C . SER A 1 203 ? 6.124 -2.959 -15.533 1.00 88.75 203 SER A C 1
ATOM 1585 O O . SER A 1 203 ? 6.866 -2.928 -16.516 1.00 88.75 203 SER A O 1
ATOM 1587 N N . ALA A 1 204 ? 6.161 -3.957 -14.647 1.00 87.44 204 ALA A N 1
ATOM 1588 C CA . ALA A 1 204 ? 7.107 -5.067 -14.693 1.00 87.44 204 ALA A CA 1
ATOM 1589 C C . ALA A 1 204 ? 6.894 -5.951 -15.926 1.00 87.44 204 ALA A C 1
ATOM 1591 O O . ALA A 1 204 ? 7.858 -6.275 -16.619 1.00 87.44 204 ALA A O 1
ATOM 1592 N N . VAL A 1 205 ? 5.644 -6.285 -16.263 1.00 88.38 205 VAL A N 1
ATOM 1593 C CA . VAL A 1 205 ? 5.327 -7.042 -17.489 1.00 88.38 205 VAL A CA 1
ATOM 1594 C C . VAL A 1 205 ? 5.757 -6.258 -18.734 1.00 88.38 205 VAL A C 1
ATOM 1596 O O . VAL A 1 205 ? 6.382 -6.816 -19.637 1.00 88.38 205 VAL A O 1
ATOM 1599 N N . CYS A 1 206 ? 5.488 -4.949 -18.773 1.00 88.44 206 CYS A N 1
ATOM 1600 C CA . CYS A 1 206 ? 5.910 -4.097 -19.888 1.00 88.44 206 CYS A CA 1
ATOM 1601 C C . CYS A 1 206 ? 7.439 -4.022 -20.007 1.00 88.44 206 CYS A C 1
ATOM 1603 O O . CYS A 1 206 ? 7.979 -4.067 -21.112 1.00 88.44 206 CYS A O 1
ATOM 1605 N N . PHE A 1 207 ? 8.143 -3.948 -18.879 1.00 86.12 207 PHE A N 1
ATOM 1606 C CA . PHE A 1 207 ? 9.601 -3.946 -18.829 1.00 86.12 207 PHE A CA 1
ATOM 1607 C C . PHE A 1 207 ? 10.201 -5.264 -19.335 1.00 86.12 207 PHE A C 1
ATOM 1609 O O . PHE A 1 207 ? 11.110 -5.251 -20.166 1.00 86.12 207 PHE A O 1
ATOM 1616 N N . VAL A 1 208 ? 9.658 -6.409 -18.912 1.00 84.94 208 VAL A N 1
ATOM 1617 C CA . VAL A 1 208 ? 10.105 -7.731 -19.383 1.00 84.94 208 VAL A CA 1
ATOM 1618 C C . VAL A 1 208 ? 9.872 -7.893 -20.890 1.00 84.94 208 VAL A C 1
ATOM 1620 O O . VAL A 1 208 ? 10.754 -8.392 -21.596 1.00 84.94 208 VAL A O 1
ATOM 1623 N N . ALA A 1 209 ? 8.742 -7.410 -21.415 1.00 86.25 209 ALA A N 1
ATOM 1624 C CA . ALA A 1 209 ? 8.474 -7.403 -22.854 1.00 86.25 209 ALA A CA 1
ATOM 1625 C C . ALA A 1 209 ? 9.490 -6.546 -23.639 1.00 86.25 209 ALA A C 1
ATOM 1627 O O . ALA A 1 209 ? 9.958 -6.938 -24.708 1.00 86.25 209 ALA A O 1
ATOM 1628 N N . GLN A 1 210 ? 9.893 -5.395 -23.090 1.00 85.56 210 GLN A N 1
ATOM 1629 C CA . GLN A 1 210 ? 10.909 -4.536 -23.706 1.00 85.56 210 GLN A CA 1
ATOM 1630 C C . GLN A 1 210 ? 12.301 -5.181 -23.697 1.00 85.56 210 GLN A C 1
ATOM 1632 O O . GLN A 1 210 ? 13.006 -5.119 -24.706 1.00 85.56 210 GLN A O 1
ATOM 1637 N N . LEU A 1 211 ? 12.683 -5.855 -22.606 1.00 81.12 211 LEU A N 1
ATOM 1638 C CA . LEU A 1 211 ? 13.961 -6.573 -22.512 1.00 81.12 211 LEU A CA 1
ATOM 1639 C C . LEU A 1 211 ? 14.056 -7.744 -23.498 1.00 81.12 211 LEU A C 1
ATOM 1641 O O . LEU A 1 211 ? 15.114 -7.990 -24.074 1.00 81.12 211 LEU A O 1
ATOM 1645 N N . THR A 1 212 ? 12.946 -8.441 -23.731 1.00 80.06 212 THR A N 1
ATOM 1646 C CA . THR A 1 212 ? 12.852 -9.537 -24.710 1.00 80.06 212 THR A CA 1
ATOM 1647 C C . THR A 1 212 ? 12.670 -9.047 -26.150 1.00 80.06 212 THR A C 1
ATOM 1649 O O . THR A 1 212 ? 12.603 -9.858 -27.072 1.00 80.06 212 THR A O 1
ATOM 1652 N N . LYS A 1 213 ? 12.643 -7.721 -26.367 1.00 81.44 213 LYS A N 1
ATOM 1653 C CA . LYS A 1 213 ? 12.413 -7.059 -27.664 1.00 81.44 213 LYS A CA 1
ATOM 1654 C C . LYS A 1 213 ? 11.081 -7.445 -28.321 1.00 81.44 213 LYS A C 1
ATOM 1656 O O . LYS A 1 213 ? 10.928 -7.322 -29.538 1.00 81.44 213 LYS A O 1
ATOM 1661 N N . GLN A 1 214 ? 10.101 -7.864 -27.525 1.00 81.94 214 GLN A N 1
ATOM 1662 C CA . GLN A 1 214 ? 8.763 -8.189 -27.995 1.00 81.94 214 GLN A CA 1
ATOM 1663 C C . GLN A 1 214 ? 7.922 -6.913 -28.082 1.00 81.94 214 GLN A C 1
ATOM 1665 O O . GLN A 1 214 ? 7.829 -6.129 -27.137 1.00 81.94 214 GLN A O 1
ATOM 1670 N N . ARG A 1 215 ? 7.301 -6.677 -29.241 1.00 81.06 215 ARG A N 1
ATOM 1671 C CA . ARG A 1 215 ? 6.407 -5.529 -29.422 1.00 81.06 215 ARG A CA 1
ATOM 1672 C C . ARG A 1 215 ? 5.023 -5.872 -28.889 1.00 81.06 215 ARG A C 1
ATOM 1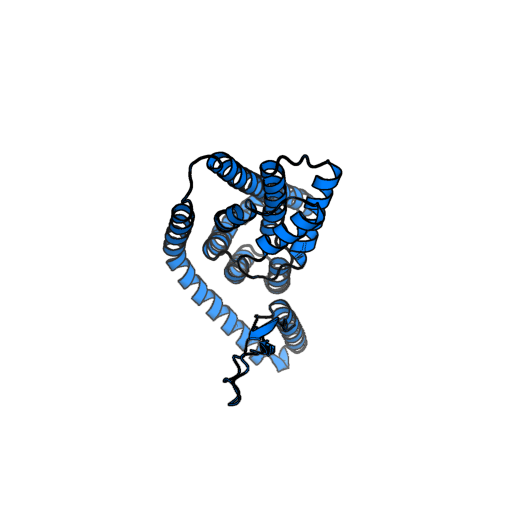674 O O . ARG A 1 215 ? 4.356 -6.743 -29.437 1.00 81.06 215 ARG A O 1
ATOM 1681 N N . LEU A 1 216 ? 4.599 -5.155 -27.855 1.00 83.94 216 LEU A N 1
ATOM 1682 C CA . LEU A 1 216 ? 3.241 -5.240 -27.331 1.00 83.94 216 LEU A CA 1
ATOM 1683 C C . LEU A 1 216 ? 2.280 -4.434 -28.215 1.00 83.94 216 LEU A C 1
ATOM 1685 O O . LEU A 1 216 ? 2.541 -3.274 -28.540 1.00 83.94 216 LEU A O 1
ATOM 1689 N N . ASN A 1 217 ? 1.160 -5.043 -28.598 1.00 90.88 217 ASN A N 1
ATOM 1690 C CA . ASN A 1 217 ? 0.065 -4.354 -29.282 1.00 90.88 217 ASN A CA 1
ATOM 1691 C C . ASN A 1 217 ? -0.774 -3.538 -28.273 1.00 90.88 217 ASN A C 1
ATOM 1693 O O . ASN A 1 217 ? -0.827 -3.868 -27.089 1.00 90.88 217 ASN A O 1
ATOM 1697 N N . ALA A 1 218 ? -1.501 -2.515 -28.731 1.00 88.88 218 ALA A N 1
ATOM 1698 C CA . ALA A 1 218 ? -2.385 -1.696 -27.894 1.00 88.88 218 ALA A CA 1
ATOM 1699 C C . ALA A 1 218 ? -3.411 -2.542 -27.113 1.00 88.88 218 ALA A C 1
ATOM 1701 O O . ALA A 1 218 ? -3.652 -2.295 -25.933 1.00 88.88 218 ALA A O 1
ATOM 1702 N N . GLY A 1 219 ? -3.953 -3.595 -27.737 1.00 90.31 219 GLY A N 1
ATOM 1703 C CA . GLY A 1 219 ? -4.849 -4.540 -27.061 1.00 90.31 219 GLY A CA 1
ATOM 1704 C C . GLY A 1 219 ? -4.173 -5.313 -25.922 1.00 90.31 219 GLY A C 1
ATOM 1705 O O . GLY A 1 219 ? -4.791 -5.531 -24.884 1.00 90.31 219 GLY A O 1
ATOM 1706 N N . GLN A 1 220 ? -2.892 -5.667 -26.072 1.00 89.00 220 GLN A N 1
ATOM 1707 C CA . GLN A 1 220 ? -2.127 -6.343 -25.021 1.00 89.00 220 GLN A CA 1
ATOM 1708 C C . GLN A 1 220 ? -1.827 -5.395 -23.859 1.00 89.00 220 GLN A C 1
ATOM 1710 O O . GLN A 1 220 ? -1.970 -5.803 -22.715 1.00 89.00 220 GLN A O 1
ATOM 1715 N N . PHE A 1 221 ? -1.506 -4.123 -24.117 1.00 88.94 221 PHE A N 1
ATOM 1716 C CA . PHE A 1 221 ? -1.329 -3.129 -23.050 1.00 88.94 221 PHE A CA 1
ATOM 1717 C C . PHE A 1 221 ? -2.586 -2.962 -22.189 1.00 88.94 221 PHE A C 1
ATOM 1719 O O . PHE A 1 221 ? -2.503 -2.983 -20.961 1.00 88.94 221 PHE A O 1
ATOM 1726 N N . ILE A 1 222 ? -3.757 -2.846 -22.824 1.00 90.44 222 ILE A N 1
ATOM 1727 C CA . ILE A 1 222 ? -5.038 -2.745 -22.109 1.00 90.44 222 ILE A CA 1
ATOM 1728 C C . ILE A 1 222 ? -5.310 -4.032 -21.323 1.00 90.44 222 ILE A C 1
ATOM 1730 O O . ILE A 1 222 ? -5.696 -3.973 -20.156 1.00 90.44 222 ILE A O 1
ATOM 1734 N N . ALA A 1 223 ? -5.068 -5.193 -21.936 1.00 90.62 223 ALA A N 1
ATOM 1735 C CA . ALA A 1 223 ? -5.278 -6.482 -21.291 1.00 90.62 223 ALA A CA 1
ATOM 1736 C C . ALA A 1 223 ? -4.340 -6.701 -20.091 1.00 90.62 223 ALA A C 1
ATOM 1738 O O . ALA A 1 223 ? -4.800 -7.172 -19.057 1.00 90.62 223 ALA A O 1
ATOM 1739 N N . ILE A 1 224 ? -3.063 -6.309 -20.184 1.00 90.75 224 ILE A N 1
ATOM 1740 C CA . ILE A 1 224 ? -2.098 -6.361 -19.074 1.00 90.75 224 ILE A CA 1
ATOM 1741 C C . ILE A 1 224 ? -2.567 -5.466 -17.924 1.00 90.75 224 ILE A C 1
ATOM 1743 O O . ILE A 1 224 ? -2.576 -5.907 -16.777 1.00 90.75 224 ILE A O 1
ATOM 1747 N N . GLY A 1 225 ? -3.000 -4.235 -18.215 1.00 89.81 225 GLY A N 1
ATOM 1748 C CA . GLY A 1 225 ? -3.520 -3.321 -17.195 1.00 89.81 225 GLY A CA 1
ATOM 1749 C C . GLY A 1 225 ? -4.764 -3.871 -16.493 1.00 89.81 225 GLY A C 1
ATOM 1750 O O . GLY A 1 225 ? -4.830 -3.889 -15.264 1.00 89.81 225 GLY A O 1
ATOM 1751 N N . PHE A 1 226 ? -5.722 -4.386 -17.266 1.00 90.25 226 PHE A N 1
ATOM 1752 C CA . PHE A 1 226 ? -6.939 -4.995 -16.731 1.00 90.25 226 PHE A CA 1
ATOM 1753 C C . PHE A 1 226 ? -6.636 -6.240 -15.888 1.00 90.25 226 PHE A C 1
ATOM 1755 O O . PHE A 1 226 ? -7.112 -6.363 -14.761 1.00 90.25 226 PHE A O 1
ATOM 1762 N N . LEU A 1 227 ? -5.801 -7.143 -16.405 1.00 89.75 227 LEU A N 1
ATOM 1763 C CA . LEU A 1 227 ? -5.442 -8.384 -15.729 1.00 89.75 227 LEU A CA 1
ATOM 1764 C C . LEU A 1 227 ? -4.639 -8.119 -14.453 1.00 89.75 227 LEU A C 1
ATOM 1766 O O . LEU A 1 227 ? -4.866 -8.796 -13.452 1.00 89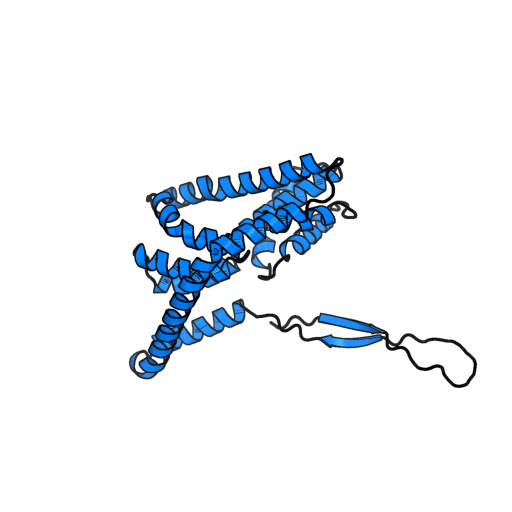.75 227 LEU A O 1
ATOM 1770 N N . SER A 1 228 ? -3.758 -7.116 -14.464 1.00 89.12 228 SER A N 1
ATOM 1771 C CA . SER A 1 228 ? -3.050 -6.650 -13.270 1.00 89.12 228 SER A CA 1
ATOM 1772 C C . SER A 1 228 ? -4.035 -6.181 -12.195 1.00 89.12 228 SER A C 1
ATOM 1774 O O . SER A 1 228 ? -4.010 -6.692 -11.077 1.00 89.12 228 SER A O 1
ATOM 1776 N N . GLY A 1 229 ? -4.973 -5.292 -12.547 1.00 88.06 229 GLY A N 1
ATOM 1777 C CA . GLY A 1 229 ? -5.978 -4.785 -11.608 1.00 88.06 229 GLY A CA 1
ATOM 1778 C C . GLY A 1 229 ? -6.854 -5.885 -11.000 1.00 88.06 229 GLY A C 1
ATOM 1779 O O . GLY A 1 229 ? -7.101 -5.880 -9.797 1.00 88.06 229 GLY A O 1
ATOM 1780 N N . VAL A 1 230 ? -7.272 -6.866 -11.806 1.00 87.69 230 VAL A N 1
ATOM 1781 C CA . VAL A 1 230 ? -8.075 -8.004 -11.327 1.00 87.69 230 VAL A CA 1
ATOM 1782 C C . VAL A 1 230 ? -7.261 -8.936 -10.426 1.00 87.69 230 VAL A C 1
ATOM 1784 O O . VAL A 1 230 ? -7.754 -9.349 -9.377 1.00 87.69 230 VAL A O 1
ATOM 1787 N N . ASN A 1 231 ? -6.018 -9.266 -10.794 1.00 85.56 231 ASN A N 1
ATOM 1788 C CA . ASN A 1 231 ? -5.201 -10.191 -10.001 1.00 85.56 231 ASN A CA 1
ATOM 1789 C C . ASN A 1 231 ? -4.899 -9.639 -8.611 1.00 85.56 231 ASN A C 1
ATOM 1791 O O . ASN A 1 231 ? -4.924 -10.390 -7.642 1.00 85.56 231 ASN A O 1
ATOM 1795 N N . VAL A 1 232 ? -4.667 -8.333 -8.506 1.00 83.56 232 VAL A N 1
ATOM 1796 C CA . VAL A 1 232 ? -4.351 -7.622 -7.258 1.00 83.56 232 VAL A CA 1
ATOM 1797 C C . VAL A 1 232 ? -5.424 -7.793 -6.184 1.00 83.56 232 VAL A C 1
ATOM 1799 O O . VAL A 1 232 ? -5.090 -7.850 -5.006 1.00 83.56 232 VAL A O 1
ATOM 1802 N N . MET A 1 233 ? -6.687 -7.993 -6.567 1.00 82.19 233 MET A N 1
ATOM 1803 C CA . MET A 1 233 ? -7.769 -8.297 -5.619 1.00 82.19 233 MET A CA 1
ATOM 1804 C C . MET A 1 233 ? -7.648 -9.698 -4.993 1.00 82.19 233 MET A C 1
ATOM 1806 O O . MET A 1 233 ? -8.256 -9.971 -3.960 1.00 82.19 233 MET A O 1
ATOM 1810 N N . ALA A 1 234 ? -6.893 -10.595 -5.630 1.00 74.88 234 ALA A N 1
ATOM 1811 C CA . ALA A 1 234 ? -6.651 -11.971 -5.205 1.00 74.88 234 ALA A CA 1
ATOM 1812 C C . ALA A 1 234 ? -5.225 -12.191 -4.667 1.00 74.88 234 ALA A C 1
ATOM 1814 O O . ALA A 1 234 ? -4.875 -13.322 -4.313 1.00 74.88 234 ALA A O 1
ATOM 1815 N N . LEU A 1 235 ? -4.399 -11.139 -4.595 1.00 72.19 235 LEU A N 1
ATOM 1816 C CA . LEU A 1 235 ? -3.050 -11.251 -4.055 1.00 72.19 235 LEU A CA 1
ATOM 1817 C C . LEU A 1 235 ? -3.118 -11.508 -2.543 1.00 72.19 235 LEU A C 1
ATOM 1819 O O . LEU A 1 235 ? -3.720 -10.731 -1.801 1.00 72.19 235 LEU A O 1
ATOM 1823 N N . PRO A 1 236 ? -2.482 -12.579 -2.046 1.00 63.41 236 PRO A N 1
ATOM 1824 C CA . PRO A 1 236 ? -2.314 -12.743 -0.615 1.00 63.41 236 PRO A CA 1
ATOM 1825 C C . PRO A 1 236 ? -1.355 -11.664 -0.091 1.00 63.41 236 PRO A C 1
ATOM 1827 O O . PRO A 1 236 ? -0.375 -11.328 -0.754 1.00 63.41 236 PRO A O 1
ATOM 1830 N N . ALA A 1 237 ? -1.613 -11.152 1.116 1.00 59.28 237 ALA A N 1
ATOM 1831 C CA . ALA A 1 237 ? -0.761 -10.169 1.789 1.00 59.28 237 ALA A CA 1
ATOM 1832 C C . ALA A 1 237 ? 0.543 -10.820 2.292 1.00 59.28 237 ALA A C 1
ATOM 1834 O O . ALA A 1 237 ? 0.735 -11.041 3.487 1.00 59.28 237 ALA A O 1
ATOM 1835 N N . ILE A 1 238 ? 1.407 -11.206 1.357 1.00 59.91 238 ILE A N 1
ATOM 1836 C CA . ILE A 1 238 ? 2.706 -11.832 1.598 1.00 59.91 238 ILE A CA 1
ATOM 1837 C C . ILE A 1 238 ? 3.747 -11.008 0.836 1.00 59.91 238 ILE A C 1
ATOM 1839 O O . ILE A 1 238 ? 3.500 -10.660 -0.325 1.00 59.91 238 ILE A O 1
ATOM 1843 N N . PRO A 1 239 ? 4.915 -10.724 1.438 1.00 54.44 239 PRO A N 1
ATOM 1844 C CA . PRO A 1 239 ? 6.034 -10.157 0.701 1.00 54.44 239 PRO A CA 1
ATOM 1845 C C . PRO A 1 239 ? 6.343 -11.013 -0.534 1.00 54.44 239 PRO A C 1
ATOM 1847 O O . PRO A 1 239 ? 6.366 -12.239 -0.453 1.00 54.44 239 PRO A O 1
ATOM 1850 N N . SER A 1 240 ? 6.607 -10.382 -1.675 1.00 63.50 240 SER A N 1
ATOM 1851 C CA . SER A 1 240 ? 6.911 -11.056 -2.950 1.00 63.50 240 SER A CA 1
ATOM 1852 C C . SER A 1 240 ? 5.747 -11.730 -3.704 1.00 63.50 240 SER A C 1
ATOM 1854 O O . SER A 1 240 ? 5.969 -12.428 -4.697 1.00 63.50 240 SER A O 1
ATOM 1856 N N . ALA A 1 241 ? 4.486 -11.539 -3.287 1.00 69.81 241 ALA A N 1
ATOM 1857 C CA . ALA A 1 241 ? 3.328 -12.096 -4.007 1.00 69.81 241 ALA A CA 1
ATOM 1858 C C . ALA A 1 241 ? 3.137 -11.495 -5.419 1.00 69.81 241 ALA A C 1
ATOM 1860 O O . ALA A 1 241 ? 2.578 -12.144 -6.310 1.00 69.81 241 ALA A O 1
ATOM 1861 N N . SER A 1 242 ? 3.625 -10.272 -5.643 1.00 77.12 242 SER A N 1
ATOM 1862 C CA . SER A 1 242 ? 3.470 -9.551 -6.907 1.00 77.12 242 SER A CA 1
ATOM 1863 C C . SER A 1 242 ? 4.271 -10.194 -8.040 1.00 77.12 242 SER A C 1
ATOM 1865 O O . SER A 1 242 ? 3.760 -10.308 -9.153 1.00 77.12 242 SER A O 1
ATOM 1867 N N . ILE A 1 243 ? 5.477 -10.707 -7.770 1.00 80.88 243 ILE A N 1
ATOM 1868 C CA . ILE A 1 243 ? 6.324 -11.349 -8.794 1.00 80.88 243 ILE A CA 1
ATOM 1869 C C . ILE A 1 243 ? 5.671 -12.598 -9.388 1.00 80.88 243 ILE A C 1
ATOM 1871 O O . ILE A 1 243 ? 5.725 -12.805 -10.600 1.00 80.88 243 ILE A O 1
ATOM 1875 N N . ILE A 1 244 ? 5.011 -13.414 -8.565 1.00 81.00 244 ILE A N 1
ATOM 1876 C CA . ILE A 1 244 ? 4.299 -14.612 -9.039 1.00 81.00 244 ILE A CA 1
ATOM 1877 C C . ILE A 1 244 ? 3.238 -14.217 -10.073 1.00 81.00 244 ILE A C 1
ATOM 1879 O O . ILE A 1 244 ? 3.061 -14.884 -11.091 1.00 81.00 244 ILE A O 1
ATOM 1883 N N . THR A 1 245 ? 2.569 -13.094 -9.833 1.00 85.19 245 THR A N 1
ATOM 1884 C CA . THR A 1 245 ? 1.554 -12.554 -10.737 1.00 85.19 245 THR A CA 1
ATOM 1885 C C . THR A 1 245 ? 2.176 -11.998 -12.013 1.00 85.19 245 THR A C 1
ATOM 1887 O O . THR A 1 245 ? 1.638 -12.218 -13.095 1.00 85.19 245 THR A O 1
ATOM 1890 N N . VAL A 1 246 ? 3.339 -11.344 -11.924 1.00 87.06 246 VAL A N 1
ATOM 1891 C CA . VAL A 1 246 ? 4.092 -10.917 -13.112 1.00 87.06 246 VAL A CA 1
ATOM 1892 C C . VAL A 1 246 ? 4.418 -12.115 -13.998 1.00 87.06 246 VAL A C 1
ATOM 1894 O O . VAL A 1 246 ? 4.144 -12.061 -15.194 1.00 87.06 246 VAL A O 1
ATOM 1897 N N . ILE A 1 247 ? 4.928 -13.209 -13.428 1.00 83.94 247 ILE A N 1
ATOM 1898 C CA . ILE A 1 247 ? 5.207 -14.455 -14.162 1.00 83.94 247 ILE A CA 1
ATOM 1899 C C . ILE A 1 247 ? 3.923 -14.984 -14.810 1.00 83.94 247 ILE A C 1
ATOM 1901 O O . ILE A 1 247 ? 3.895 -15.251 -16.006 1.00 83.94 247 ILE A O 1
ATOM 1905 N N . LEU A 1 248 ? 2.824 -15.067 -14.056 1.00 85.06 248 LEU A N 1
ATOM 1906 C CA . LEU A 1 248 ? 1.541 -15.549 -14.573 1.00 85.06 248 LEU A CA 1
ATOM 1907 C C . LEU A 1 248 ? 1.061 -14.754 -15.799 1.00 85.06 248 LEU A C 1
ATOM 1909 O O . LEU A 1 248 ? 0.634 -15.340 -16.793 1.00 85.06 248 LEU A O 1
ATOM 1913 N N . ILE A 1 249 ? 1.135 -13.424 -15.739 1.00 87.94 249 ILE A N 1
ATOM 1914 C CA . ILE A 1 249 ? 0.720 -12.553 -16.843 1.00 87.94 249 ILE A CA 1
ATOM 1915 C C . ILE A 1 249 ? 1.696 -12.674 -18.020 1.00 87.94 249 ILE A C 1
ATOM 1917 O O . ILE A 1 249 ? 1.272 -12.735 -19.169 1.00 87.94 249 ILE A O 1
ATOM 1921 N N . THR A 1 250 ? 2.994 -12.767 -17.742 1.00 86.75 250 THR A N 1
ATOM 1922 C CA . THR A 1 250 ? 4.052 -12.922 -18.753 1.00 86.75 250 THR A CA 1
ATOM 1923 C C . THR A 1 250 ? 3.870 -14.230 -19.540 1.00 86.75 250 THR A C 1
ATOM 1925 O O . THR A 1 250 ? 3.869 -14.199 -20.772 1.00 86.75 250 THR A O 1
ATOM 1928 N N . ARG A 1 251 ? 3.559 -15.346 -18.856 1.00 84.44 251 ARG A N 1
ATOM 1929 C CA . ARG A 1 251 ? 3.132 -16.620 -19.473 1.00 84.44 251 ARG A CA 1
ATOM 1930 C C . ARG A 1 251 ? 1.896 -16.471 -20.348 1.00 84.44 251 ARG A C 1
ATOM 1932 O O . ARG A 1 251 ? 1.846 -17.048 -21.428 1.00 84.44 251 ARG A O 1
ATOM 1939 N N . ALA A 1 252 ? 0.890 -15.730 -19.884 1.00 85.31 252 ALA A N 1
ATOM 1940 C CA . ALA A 1 252 ? -0.373 -15.580 -20.605 1.00 85.31 252 ALA A CA 1
ATOM 1941 C C . ALA A 1 252 ? -0.210 -14.876 -21.966 1.00 85.31 252 ALA A C 1
ATOM 1943 O O . ALA A 1 252 ? -1.025 -15.090 -22.862 1.00 85.31 252 ALA A O 1
ATOM 1944 N N . PHE A 1 253 ? 0.841 -14.067 -22.131 1.00 84.00 253 PHE A N 1
ATOM 1945 C CA . PHE A 1 253 ? 1.162 -13.357 -23.374 1.00 84.00 253 PHE A CA 1
ATOM 1946 C C . PHE A 1 253 ? 2.374 -13.934 -24.128 1.00 84.00 253 PHE A C 1
ATOM 1948 O O . PHE A 1 253 ? 2.856 -13.294 -25.064 1.00 84.00 253 PHE A O 1
ATOM 1955 N N . ASP A 1 254 ? 2.838 -15.131 -23.748 1.00 79.75 254 ASP A N 1
ATOM 1956 C CA . ASP A 1 254 ? 3.971 -15.845 -24.359 1.00 79.75 254 ASP A CA 1
ATOM 1957 C C . ASP A 1 254 ? 5.264 -15.008 -24.416 1.00 79.75 254 ASP A C 1
ATOM 1959 O O . ASP A 1 254 ? 5.991 -14.979 -25.409 1.00 79.75 254 ASP A O 1
ATOM 1963 N N . ILE A 1 255 ? 5.532 -14.264 -23.340 1.00 79.56 255 ILE A N 1
ATOM 1964 C CA . ILE A 1 255 ? 6.747 -13.460 -23.196 1.00 79.56 255 ILE A CA 1
ATOM 1965 C C . ILE A 1 255 ? 7.835 -14.336 -22.547 1.00 79.56 255 ILE A C 1
ATOM 1967 O O . ILE A 1 255 ? 7.608 -14.971 -21.519 1.00 79.56 255 ILE A O 1
ATOM 1971 N N . SER A 1 256 ? 9.034 -14.390 -23.139 1.00 68.06 256 SER A N 1
ATOM 1972 C CA . SER A 1 256 ? 10.112 -15.289 -22.686 1.00 68.06 256 SER A CA 1
ATOM 1973 C C . SER A 1 256 ? 10.727 -14.861 -21.340 1.00 68.06 256 SER A C 1
ATOM 1975 O O . SER A 1 256 ? 11.168 -13.726 -21.169 1.00 68.06 256 SER A O 1
ATOM 1977 N N . GLU A 1 257 ? 10.784 -15.776 -20.367 1.00 62.31 257 GLU A N 1
ATOM 1978 C CA . GLU A 1 257 ? 11.016 -15.435 -18.949 1.00 62.31 257 GLU A CA 1
ATOM 1979 C C . GLU A 1 257 ? 12.448 -15.645 -18.440 1.00 62.31 257 GLU A C 1
ATOM 1981 O O . GLU A 1 257 ? 12.785 -15.200 -17.342 1.00 62.31 257 GLU A O 1
ATOM 1986 N N . SER A 1 258 ? 13.303 -16.348 -19.186 1.00 53.94 258 SER A N 1
ATOM 1987 C CA . SER A 1 258 ? 14.370 -17.170 -18.589 1.00 53.94 258 SER A CA 1
ATOM 1988 C C . SER A 1 258 ? 15.544 -16.421 -17.940 1.00 53.94 258 SER A C 1
ATOM 1990 O O . SER A 1 258 ? 16.455 -17.057 -17.414 1.00 53.94 258 SER A O 1
ATOM 1992 N N . THR A 1 259 ? 15.572 -15.086 -17.947 1.00 56.09 259 THR A N 1
ATOM 1993 C CA . THR A 1 259 ? 16.630 -14.303 -17.268 1.00 56.09 259 THR A CA 1
ATOM 1994 C C . THR A 1 259 ? 16.138 -12.952 -16.735 1.00 56.09 259 THR A C 1
ATOM 1996 O O . THR A 1 259 ? 16.673 -12.440 -15.753 1.00 56.09 259 THR A O 1
ATOM 1999 N N . SER A 1 260 ? 15.080 -12.384 -17.319 1.00 60.47 260 SER A N 1
ATOM 2000 C CA . SER A 1 260 ? 14.594 -11.039 -16.981 1.00 60.47 260 SER A CA 1
ATOM 2001 C C . SER A 1 260 ? 13.805 -10.968 -15.667 1.00 60.47 260 SER A C 1
ATOM 2003 O O . SER A 1 260 ? 13.818 -9.931 -15.011 1.00 60.47 260 SER A O 1
ATOM 2005 N N . VAL A 1 261 ? 13.157 -12.060 -15.237 1.00 66.25 261 VAL A N 1
ATOM 2006 C CA . VAL A 1 261 ? 12.360 -12.077 -13.992 1.00 66.25 261 VAL A CA 1
ATOM 2007 C C . VAL A 1 261 ? 13.250 -11.980 -12.748 1.00 66.25 261 VAL A C 1
ATOM 2009 O O . VAL A 1 261 ? 12.875 -11.347 -11.765 1.00 66.25 261 VAL A O 1
ATOM 2012 N N . SER A 1 262 ? 14.472 -12.520 -12.797 1.00 66.31 262 SER A N 1
ATOM 2013 C CA . SER A 1 262 ? 15.440 -12.419 -11.697 1.00 66.31 262 SER A CA 1
ATOM 2014 C C . SER A 1 262 ? 15.828 -10.971 -11.368 1.00 66.31 262 SER A C 1
ATOM 2016 O O . SER A 1 262 ? 16.123 -10.674 -10.214 1.00 66.31 262 SER A O 1
ATOM 2018 N N . LEU A 1 263 ? 15.776 -10.058 -12.348 1.00 68.44 263 LEU A N 1
ATOM 2019 C CA . LEU A 1 263 ? 16.019 -8.625 -12.130 1.00 68.44 263 LEU A CA 1
ATOM 2020 C C . LEU A 1 263 ? 14.877 -7.952 -11.351 1.00 68.44 263 LEU A C 1
ATOM 2022 O O . LEU A 1 263 ? 15.131 -7.020 -10.592 1.00 68.44 263 LEU A O 1
ATOM 2026 N N . LEU A 1 264 ? 13.641 -8.446 -11.485 1.00 71.62 264 LEU A N 1
ATOM 2027 C CA . LEU A 1 264 ? 12.477 -7.899 -10.780 1.00 71.62 264 LEU A CA 1
ATOM 2028 C C . LEU A 1 264 ? 12.497 -8.196 -9.275 1.00 71.62 264 LEU A C 1
ATOM 2030 O O . LEU A 1 264 ? 12.006 -7.396 -8.488 1.00 71.62 264 LEU A O 1
ATOM 2034 N N . PHE A 1 265 ? 13.130 -9.295 -8.854 1.00 69.81 265 PHE A N 1
ATOM 2035 C CA . PHE A 1 265 ? 13.312 -9.612 -7.429 1.00 69.81 265 PHE A CA 1
ATOM 2036 C C . PHE A 1 265 ? 14.154 -8.581 -6.674 1.00 69.81 265 PHE A C 1
ATOM 2038 O O . PHE A 1 265 ? 14.046 -8.474 -5.452 1.00 69.81 265 PHE A O 1
ATOM 2045 N N . VAL A 1 266 ? 15.025 -7.856 -7.378 1.00 66.12 266 VAL A N 1
ATOM 2046 C CA . VAL A 1 266 ? 15.839 -6.791 -6.781 1.00 66.12 266 VAL A CA 1
ATOM 2047 C C . VAL A 1 266 ? 15.032 -5.497 -6.675 1.00 66.12 266 VAL A C 1
ATOM 2049 O O . VAL A 1 266 ? 15.178 -4.770 -5.698 1.00 66.12 266 VAL A O 1
ATOM 2052 N N . THR A 1 267 ? 14.159 -5.219 -7.646 1.00 69.31 267 THR A N 1
ATOM 2053 C CA . THR A 1 267 ? 13.407 -3.958 -7.714 1.00 69.31 267 THR A CA 1
ATOM 2054 C C . THR A 1 267 ? 12.088 -3.965 -6.957 1.00 69.31 267 THR A C 1
ATOM 2056 O O . THR A 1 267 ? 11.638 -2.892 -6.574 1.00 69.31 267 THR A O 1
ATOM 2059 N N . GLU A 1 268 ? 11.497 -5.129 -6.682 1.00 71.62 268 GLU A N 1
ATOM 2060 C CA . GLU A 1 268 ? 10.254 -5.235 -5.899 1.00 71.62 268 GLU A CA 1
ATOM 2061 C C . GLU A 1 268 ? 10.378 -4.625 -4.494 1.00 71.62 268 GLU A C 1
ATOM 2063 O O . GLU A 1 268 ? 9.406 -4.135 -3.942 1.00 71.62 268 GLU A O 1
ATOM 2068 N N . PHE A 1 269 ? 11.577 -4.608 -3.909 1.00 65.56 269 PHE A N 1
ATOM 2069 C CA . PHE A 1 269 ? 11.791 -3.978 -2.601 1.00 65.56 269 PHE A CA 1
ATOM 2070 C C . PHE A 1 269 ? 11.846 -2.444 -2.656 1.00 65.56 269 PHE A C 1
ATOM 2072 O O . PHE A 1 269 ? 11.808 -1.800 -1.611 1.00 65.56 269 PHE A O 1
ATOM 2079 N N . ILE A 1 270 ? 11.991 -1.865 -3.849 1.00 66.94 270 ILE A N 1
ATOM 2080 C CA . ILE A 1 270 ? 12.159 -0.420 -4.059 1.00 66.94 270 ILE A CA 1
ATOM 2081 C C . ILE A 1 270 ? 10.861 0.230 -4.554 1.00 66.94 270 ILE A C 1
ATOM 2083 O O . ILE A 1 270 ? 10.625 1.401 -4.255 1.00 66.94 270 ILE A O 1
ATOM 2087 N N . VAL A 1 271 ? 10.060 -0.502 -5.335 1.00 63.41 271 VAL A N 1
ATOM 2088 C CA . VAL A 1 271 ? 8.826 -0.030 -5.989 1.00 63.41 271 VAL A CA 1
ATOM 2089 C C . VAL A 1 271 ? 7.601 -0.466 -5.200 1.00 63.41 271 VAL A C 1
ATOM 2091 O O . VAL A 1 271 ? 6.757 0.415 -4.923 1.00 63.41 271 VAL A O 1
#

Sequence (271 aa):
MLKIVTTYEPVESLPNSNGNSSSTITYKRVIEHAAQTNILGLFTTSLVIGLVAGSRREKLRPLIALFECISEVMTIIIEFIIKLLPIAMISLIAYAIARMERIGDNFIALILFVASSITFLSMIVLVIMPVFFFIAVRRNLFRFYYYLSEPILTAFSSTSSLIALPQLFQVCDLYGIESDLVRTVAPFLTSFNANGSAAFIASAVCFVAQLTKQRLNAGQFIAIGFLSGVNVMALPAIPSASIITVILITRAFDISESTSVSLLFVTEFIV

Organism: NCBI:txid6186

InterPro domains:
  IPR001991 Sodium:dicarboxylate symporter [PF00375] (26-270)
  IPR036458 Sodium:dicarboxylate symporter superfamily [G3DSA:1.10.3860.10] (3-271)
  IPR036458 Sodium:dicarboxylate symporter superfamily [SSF118215] (29-264)
  IPR050746 Dicarboxylate/Amino Acid:Cation Symporter [PTHR11958] (17-270)

Foldseek 3Di:
DFDWDWDWDFDFDDDDPPDDPPGPGDTDTDGDGPPDDPLVVVLVVVVVVVVVCVVCCVVNVVVVVVVVVVLVVLLVVVVVVLVCLVVLVVVLVVLLVVLPDDCPDCVVLLVVLLVVLVVVVCCCVVPVVQVVCCVVVVDGCVVLVVLCVSLVSQCLSVVANQSSLSSVLVSCVVVPHDSVCSVSVVSVCSLQPPVSLLSLLLSLLVSLCVVLVHDDDPVLSVVSSVQSNVVSRVQDRDPPSSLVSSVVSCVVVVRDDDPSSVSSVSCSSVD

Secondary structure (DSSP, 8-state):
---EEEEEEEE-PPPPSSS------EEEEEEEE-----HHHHHHHHHHHHHHHHHTHHHHHHHHHHHHHHHHHHHHHHHHHHHHHHHHHHHHHHHHHHT----SSSHHHHHHHHHHHHHHHHHIIIIIHHHHHHHHH-S-SHHHHHHTHHHHHHHHHHT-TTTTHHHHHHHHHHHT--HHHHHHHHHHHHHH--HHHHHHHHHHHHHHHHHTTPPPPHHHHHHHHHHHHHHHTT--SSTTHHHHHHHHHHHHTT--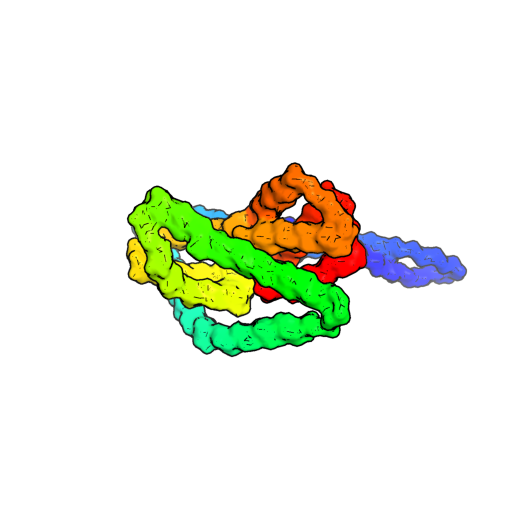-TTTHHHHHHHTTT-

Radius of gyration: 23.94 Å; chains: 1; bounding box: 54×79×59 Å

pLDDT: mean 77.34, std 13.38, range [32.59, 92.56]